Protein AF-A0A5C7IWX7-F1 (afdb_monomer_lite)

Foldseek 3Di:
DDQQAQQEFADADADAPPDAQVRQQVCCVPPPVPVPDPPRRDDPNYHYHGNVVGHHHDDDCRVPNDDALPCQCQQAPLPPDDDPSDGDPPDQLLDDPAPPPDQDHPDDADDPVPPDPDDRVVVSVVCVVQDRSGSVRVCVVQVRVDDDPCLRVVSSPRHLDDDPDPSNSVNDPPPPDPVVCVRPVPPPPPPPPDPPDPDPDPDDDDDNSRDRDPDDDDDDDDDDDDDDDDDDDDDDDDDDDDDDDDDDDDDDDDDDDDDD

InterPro domains:
  IPR002133 S-adenosylmethionine synthetase [PTHR11964] (1-96)
  IPR022629 S-adenosylmethionine synthetase, central domain [PF02772] (2-56)
  IPR022630 S-adenosylmethionine synthetase, C-terminal [PF02773] (58-96)
  IPR022631 S-adenosylmethionine synthetase, conserved site [PS00377] (84-92)
  IPR022636 S-adenosylmethionine synthetase superfamily [SSF55973] (2-57)
  IPR022636 S-adenosylmethionine synthetase superfamily [SSF55973] (58-174)

Secondary structure (DSSP, 8-state):
-------EEEE-----SSS-HHHHHHHIIIIIIHHHS-GGG--TT-EEEESTTS---S-GGGTS---TTS-TTTTTTTTSS---S---TT--TT---SSTT--S-S------TT--SS-HHHHHHHHHHH---SHHHHHHHTTTT--STTHHHHHTSS-SSS---TT-GGGS----SHHHHHHS-------TT----------S-------------------------------------PPPP---------------

Radius of gyration: 28.75 Å; chains: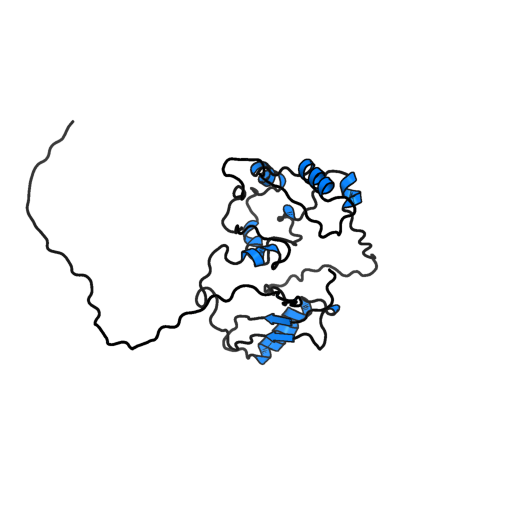 1; bounding box: 93×61×68 Å

pLDDT: mean 72.35, std 28.98, range [23.23, 98.06]

Organism: NCBI:txid1000413

Sequence (260 aa):
MVPIRVHTILISTQHDETVTNEQIAQDLKEHVIKPVIPAQYLDDKTIFHLNPSGRFVIGGPHGDVGLTGRKIIIDTYGGWGAHGGGAFSGKDPTKVSYAIGVPEPLFVFVDTYKTRKIPDKDILVLIKENFDFRPGMIAINLDLKRGGNLRYLKTAAYVHFGWDDPDFTWETLLIKKKSMRKMWQPKLRFSKKHSGLWICPRGPVRMACQEAWAGSGPVRGGGVANQVRHGGVPRSGLQDDGPPDRPATARGSGGSQEAD

Structure (mmCIF, N/CA/C/O backbone):
data_AF-A0A5C7IWX7-F1
#
_entry.id   AF-A0A5C7IWX7-F1
#
loop_
_atom_site.group_PDB
_atom_site.id
_atom_site.type_symbol
_atom_site.label_atom_id
_atom_site.label_alt_id
_atom_site.label_comp_id
_atom_site.label_asym_id
_atom_site.label_entity_id
_atom_site.label_seq_id
_atom_site.pdbx_PDB_ins_code
_atom_site.Cartn_x
_atom_site.Cartn_y
_atom_site.Cartn_z
_atom_site.occupancy
_atom_site.B_iso_or_equiv
_atom_site.auth_seq_id
_atom_site.auth_comp_id
_atom_site.auth_asym_id
_atom_site.auth_atom_id
_atom_site.pdbx_PDB_model_num
ATOM 1 N N . MET A 1 1 ? -12.346 -4.439 -12.907 1.00 71.88 1 MET A N 1
ATOM 2 C CA . MET A 1 1 ? -13.326 -4.576 -11.809 1.00 71.88 1 MET A CA 1
ATOM 3 C C . MET A 1 1 ? -13.651 -3.178 -11.308 1.00 71.88 1 MET A C 1
ATOM 5 O O . MET A 1 1 ? -12.756 -2.344 -11.342 1.00 71.88 1 MET A O 1
ATOM 9 N N . VAL A 1 2 ? -14.898 -2.903 -10.926 1.00 91.75 2 VAL A N 1
ATOM 10 C CA . VAL A 1 2 ? -15.306 -1.598 -10.378 1.00 91.75 2 VAL A CA 1
ATOM 11 C C . VAL A 1 2 ? -15.785 -1.835 -8.942 1.00 91.75 2 VAL A C 1
ATOM 13 O O . VAL A 1 2 ? -16.612 -2.731 -8.760 1.00 91.75 2 VAL A O 1
ATOM 16 N N . PRO A 1 3 ? -15.251 -1.122 -7.932 1.00 94.31 3 PRO A N 1
ATOM 17 C CA . PRO A 1 3 ? -15.662 -1.306 -6.542 1.00 94.31 3 PRO A CA 1
ATOM 18 C C . PRO A 1 3 ? -17.130 -0.909 -6.351 1.00 94.31 3 PRO A C 1
ATOM 20 O O . PRO A 1 3 ? -17.581 0.089 -6.910 1.00 94.31 3 PRO A O 1
ATOM 23 N N . ILE A 1 4 ? -17.865 -1.703 -5.566 1.00 95.38 4 ILE A N 1
ATOM 24 C CA . ILE A 1 4 ? -19.310 -1.523 -5.339 1.00 95.38 4 ILE A CA 1
ATOM 25 C C . ILE A 1 4 ? -19.577 -0.996 -3.926 1.00 95.38 4 ILE A C 1
ATOM 27 O O . ILE A 1 4 ? -20.217 0.036 -3.771 1.00 95.38 4 ILE A O 1
ATOM 31 N N . ARG A 1 5 ? -19.081 -1.698 -2.900 1.00 96.75 5 ARG A N 1
ATOM 32 C CA . ARG A 1 5 ? -19.254 -1.362 -1.477 1.00 96.75 5 ARG A CA 1
ATOM 33 C C . ARG A 1 5 ? -18.121 -1.943 -0.634 1.00 96.75 5 ARG A C 1
ATOM 35 O O . ARG A 1 5 ? -17.474 -2.901 -1.063 1.00 96.75 5 ARG A O 1
ATOM 42 N N . VAL A 1 6 ? -17.930 -1.421 0.575 1.00 97.56 6 VAL A N 1
ATOM 43 C CA . VAL A 1 6 ? -17.041 -2.010 1.584 1.00 97.56 6 VAL A CA 1
ATOM 44 C C . VAL A 1 6 ? -17.823 -3.013 2.425 1.00 97.56 6 VAL A C 1
ATOM 46 O O . VAL A 1 6 ? -18.741 -2.650 3.159 1.00 97.56 6 VAL A O 1
ATOM 49 N N . HIS A 1 7 ? -17.440 -4.287 2.329 1.00 97.56 7 HIS A N 1
ATOM 50 C CA . HIS A 1 7 ? -18.146 -5.366 3.014 1.00 97.56 7 HIS A CA 1
ATOM 51 C C . HIS A 1 7 ? -17.882 -5.395 4.526 1.00 97.56 7 HIS A C 1
ATOM 53 O O . HIS A 1 7 ? -18.823 -5.359 5.318 1.00 97.56 7 HIS A O 1
ATOM 59 N N . THR A 1 8 ? -16.608 -5.442 4.922 1.00 98.00 8 THR A N 1
ATOM 60 C CA . THR A 1 8 ? -16.195 -5.608 6.321 1.00 98.00 8 THR A CA 1
ATOM 61 C C . THR A 1 8 ? -14.978 -4.756 6.620 1.00 98.00 8 THR A C 1
ATOM 63 O O . THR A 1 8 ? -13.998 -4.837 5.895 1.00 98.00 8 THR A O 1
ATOM 66 N N . ILE A 1 9 ? -15.004 -3.999 7.712 1.00 97.81 9 ILE A N 1
ATOM 67 C CA . ILE A 1 9 ? -13.865 -3.223 8.205 1.00 97.81 9 ILE A CA 1
ATOM 68 C C . ILE A 1 9 ? -13.406 -3.831 9.524 1.00 97.81 9 ILE A C 1
ATOM 70 O O . ILE A 1 9 ? -14.212 -4.040 10.431 1.00 97.81 9 ILE A O 1
ATOM 74 N N . LEU A 1 10 ? -12.108 -4.098 9.620 1.00 98.06 10 LEU A N 1
ATOM 75 C CA . LEU A 1 10 ? -11.452 -4.596 10.820 1.00 98.06 10 LEU A CA 1
ATOM 76 C C . LEU A 1 10 ? -10.385 -3.593 11.246 1.00 98.06 10 LEU A C 1
ATOM 78 O O . LEU A 1 10 ? -9.522 -3.239 10.447 1.00 98.06 10 LEU A O 1
ATOM 82 N N . ILE A 1 11 ? -10.430 -3.170 12.506 1.00 97.75 11 ILE A N 1
ATOM 83 C CA . ILE A 1 11 ? -9.377 -2.364 13.120 1.00 97.75 11 ILE A CA 1
ATOM 84 C C . ILE A 1 11 ? -9.069 -2.960 14.487 1.00 97.75 11 ILE A C 1
ATOM 86 O O . ILE A 1 11 ? -9.963 -3.097 15.319 1.00 97.75 11 ILE A O 1
ATOM 90 N N . SER A 1 12 ? -7.796 -3.276 14.708 1.00 97.06 12 SER A N 1
ATOM 91 C CA . SER A 1 12 ? -7.248 -3.585 16.026 1.00 97.06 12 SER A CA 1
ATOM 92 C C . SER A 1 12 ? -6.164 -2.562 16.330 1.00 97.06 12 SER A C 1
ATOM 94 O O . SER A 1 12 ? -5.144 -2.531 15.644 1.00 97.06 12 SER A O 1
ATOM 96 N N . THR A 1 13 ? -6.391 -1.719 17.333 1.00 97.06 13 THR A N 1
ATOM 97 C CA . THR A 1 13 ? -5.449 -0.677 17.749 1.00 97.06 13 THR A CA 1
ATOM 98 C C . THR A 1 13 ? -5.024 -0.872 19.190 1.00 97.06 13 THR A C 1
ATOM 100 O O . THR A 1 13 ? -5.852 -1.186 20.049 1.00 97.06 13 THR A O 1
ATOM 103 N N . GLN A 1 14 ? -3.735 -0.644 19.446 1.00 96.44 14 GLN A N 1
ATOM 104 C CA . GLN A 1 14 ? -3.228 -0.516 20.804 1.00 96.44 14 GLN A CA 1
ATOM 105 C C . GLN A 1 14 ? -3.853 0.722 21.462 1.00 96.44 14 GLN A C 1
ATOM 107 O O . GLN A 1 14 ? -4.091 1.726 20.784 1.00 96.44 14 GLN A O 1
ATOM 112 N N . HIS A 1 15 ? -4.129 0.646 22.761 1.00 96.88 15 HIS A N 1
ATOM 113 C CA . HIS A 1 15 ? -4.744 1.730 23.524 1.00 96.88 15 HIS A CA 1
ATOM 114 C C . HIS A 1 15 ? -4.228 1.776 24.968 1.00 96.88 15 HIS A C 1
ATOM 116 O O . HIS A 1 15 ? -3.609 0.824 25.447 1.00 96.88 15 HIS A O 1
ATOM 122 N N . ASP A 1 16 ? -4.467 2.891 25.659 1.00 96.50 16 ASP A N 1
ATOM 123 C CA . ASP A 1 16 ? -4.173 3.007 27.088 1.00 96.50 16 ASP A CA 1
ATOM 124 C C . ASP A 1 16 ? -5.178 2.225 27.951 1.00 96.50 16 ASP A C 1
ATOM 126 O O . ASP A 1 16 ? -6.199 1.725 27.477 1.00 96.50 16 ASP A O 1
ATOM 130 N N . GLU A 1 17 ? -4.890 2.090 29.244 1.00 95.44 17 GLU A N 1
ATOM 131 C CA . GLU A 1 17 ? -5.750 1.335 30.162 1.00 95.44 17 GLU A CA 1
ATOM 132 C C . GLU A 1 17 ? -7.028 2.075 30.573 1.00 95.44 17 GLU A C 1
ATOM 134 O O . GLU A 1 17 ? -7.893 1.476 31.212 1.00 95.44 17 GLU A O 1
ATOM 139 N N . THR A 1 18 ? -7.126 3.366 30.253 1.00 95.88 18 THR A N 1
ATOM 140 C CA . THR A 1 18 ? -8.167 4.268 30.756 1.00 95.88 18 THR A CA 1
ATOM 141 C C . THR A 1 18 ? -9.391 4.316 29.851 1.00 95.88 18 THR A C 1
ATOM 143 O O . THR A 1 18 ? -10.493 4.591 30.324 1.00 95.88 18 THR A O 1
ATOM 146 N N . VAL A 1 19 ? -9.215 4.024 28.562 1.00 95.75 19 VAL A N 1
ATOM 147 C CA . VAL A 1 19 ? -10.289 4.068 27.571 1.00 95.75 19 VAL A CA 1
ATOM 148 C C . VAL A 1 19 ? -11.109 2.768 27.544 1.00 95.75 19 VAL A C 1
ATOM 150 O O . VAL A 1 19 ? -10.574 1.660 27.624 1.00 95.75 19 VAL A O 1
ATOM 153 N N . THR A 1 20 ? -12.433 2.897 27.417 1.00 96.06 20 THR A N 1
ATOM 154 C CA . THR A 1 20 ? -13.353 1.755 27.287 1.00 96.06 20 THR A CA 1
ATOM 155 C C . THR A 1 20 ? -13.484 1.296 25.834 1.00 96.06 20 THR A C 1
ATOM 157 O O . THR A 1 20 ? -13.266 2.063 24.895 1.00 96.06 20 THR A O 1
ATOM 160 N N . ASN A 1 21 ? -13.892 0.043 25.621 1.00 94.31 21 ASN A N 1
ATOM 161 C CA . ASN A 1 21 ? -14.061 -0.503 24.270 1.00 94.31 21 ASN A CA 1
ATOM 162 C C . ASN A 1 21 ? -15.152 0.229 23.476 1.00 94.31 21 ASN A C 1
ATOM 164 O O . ASN A 1 21 ? -15.028 0.388 22.263 1.00 94.31 21 ASN A O 1
ATOM 168 N N . GLU A 1 22 ? -16.205 0.696 24.148 1.00 95.44 22 GLU A N 1
ATOM 169 C CA . GLU A 1 22 ? -17.288 1.465 23.536 1.00 95.44 22 GLU A CA 1
ATOM 170 C C . GLU A 1 22 ? -16.770 2.804 23.008 1.00 95.44 22 GLU A C 1
ATOM 172 O O . GLU A 1 22 ? -17.060 3.166 21.865 1.00 95.44 22 GLU A O 1
ATOM 177 N N . GLN A 1 23 ? -15.946 3.491 23.807 1.00 96.19 23 GLN A N 1
ATOM 178 C CA . GLN A 1 23 ? -15.320 4.752 23.421 1.00 96.19 23 GLN A CA 1
ATOM 179 C C . GLN A 1 23 ? -14.368 4.546 22.236 1.00 96.19 23 GLN A C 1
ATOM 181 O O . GLN A 1 23 ? -14.480 5.250 21.236 1.00 96.19 23 GLN A O 1
ATOM 186 N N . ILE A 1 24 ? -13.510 3.516 22.282 1.00 96.12 24 ILE A N 1
ATOM 187 C CA . ILE A 1 24 ? -12.628 3.159 21.156 1.00 96.12 24 ILE A CA 1
ATOM 188 C C . ILE A 1 24 ? -13.450 2.908 19.888 1.00 96.12 24 ILE A C 1
ATOM 190 O O . ILE A 1 24 ? -13.130 3.426 18.820 1.00 96.12 24 ILE A O 1
ATOM 194 N N . ALA A 1 25 ? -14.513 2.107 19.978 1.00 96.19 25 ALA A N 1
ATOM 195 C CA . ALA A 1 25 ? -15.332 1.766 18.823 1.00 96.19 25 ALA A CA 1
ATOM 196 C C . ALA A 1 25 ? -16.022 3.001 18.218 1.00 96.19 25 ALA A C 1
ATOM 198 O O . ALA A 1 25 ? -16.132 3.103 16.992 1.00 96.19 25 ALA A O 1
ATOM 199 N N . GLN A 1 26 ? -16.476 3.936 19.054 1.00 97.25 26 GLN A N 1
ATOM 200 C CA . GLN A 1 26 ? -17.056 5.199 18.607 1.00 97.25 26 GLN A CA 1
ATOM 201 C C . GLN A 1 26 ? -16.005 6.092 17.934 1.00 97.25 26 GLN A C 1
ATOM 203 O O . GLN A 1 26 ? -16.226 6.548 16.809 1.00 97.25 26 GLN A O 1
ATOM 208 N N . ASP A 1 27 ? -14.847 6.268 18.564 1.00 97.50 27 ASP A N 1
ATOM 209 C CA . ASP A 1 27 ? -13.784 7.146 18.072 1.00 97.50 27 ASP A CA 1
ATOM 210 C C . ASP A 1 27 ? -13.159 6.616 16.781 1.00 97.50 27 ASP A C 1
ATOM 212 O O . ASP A 1 27 ? -12.921 7.376 15.842 1.00 97.50 27 ASP A O 1
ATOM 216 N N . LEU A 1 28 ? -12.969 5.299 16.662 1.00 97.00 28 LEU A N 1
ATOM 217 C CA . LEU A 1 28 ? -12.512 4.677 15.419 1.00 97.00 28 LEU A CA 1
ATOM 218 C C . LEU A 1 28 ? -13.509 4.896 14.277 1.00 97.00 28 LEU A C 1
ATOM 220 O O . LEU A 1 28 ? -13.101 5.155 13.143 1.00 97.00 28 LEU A O 1
ATOM 224 N N . LYS A 1 29 ? -14.817 4.824 14.547 1.00 95.56 29 LYS A N 1
ATOM 225 C CA . LYS A 1 29 ? -15.831 5.104 13.522 1.00 95.56 29 LYS A CA 1
ATOM 226 C C . LYS A 1 29 ? -15.787 6.563 13.080 1.00 95.56 29 LYS A C 1
ATOM 228 O O . LYS A 1 29 ? -15.780 6.821 11.877 1.00 95.56 29 LYS A O 1
ATOM 233 N N . GLU A 1 30 ? -15.755 7.492 14.030 1.00 97.00 30 GLU A N 1
ATOM 234 C CA . GLU A 1 30 ? -15.881 8.922 13.745 1.00 97.00 30 GLU A CA 1
ATOM 235 C C . GLU A 1 30 ? -14.601 9.536 13.183 1.00 97.00 30 GLU A C 1
ATOM 237 O O . GLU A 1 30 ? -14.640 10.260 12.191 1.00 97.00 30 GLU A O 1
ATOM 242 N N . HIS A 1 31 ? -13.459 9.227 13.791 1.00 97.38 31 HIS A N 1
ATOM 243 C CA . HIS A 1 31 ? -12.202 9.918 13.522 1.00 97.38 31 HIS A CA 1
ATOM 244 C C . HIS A 1 31 ? -11.275 9.164 12.568 1.00 97.38 31 HIS A C 1
ATOM 246 O O . HIS A 1 31 ? -10.357 9.771 12.020 1.00 97.38 31 HIS A O 1
ATOM 252 N N . VAL A 1 32 ? -11.512 7.868 12.327 1.00 95.94 32 VAL A N 1
ATOM 253 C CA . VAL A 1 32 ? -10.672 7.055 11.430 1.00 95.94 32 VAL A CA 1
ATOM 254 C C . VAL A 1 32 ? -11.450 6.575 10.212 1.00 95.94 32 VAL A C 1
ATOM 256 O O . VAL A 1 32 ? -11.048 6.842 9.085 1.00 95.94 32 VAL A O 1
ATOM 259 N N . ILE A 1 33 ? -12.581 5.897 10.402 1.00 96.06 33 ILE A N 1
ATOM 260 C CA . ILE A 1 33 ? -13.288 5.246 9.293 1.00 96.06 33 ILE A CA 1
ATOM 261 C C . ILE A 1 33 ? -14.001 6.264 8.401 1.00 96.06 33 ILE A C 1
ATOM 263 O O . ILE A 1 33 ? -13.771 6.271 7.191 1.00 96.06 33 ILE A O 1
ATOM 267 N N . LYS A 1 34 ? -14.854 7.124 8.973 1.00 95.12 34 LYS A N 1
ATOM 268 C CA . LYS A 1 34 ? -15.628 8.110 8.200 1.00 95.12 34 LYS A CA 1
ATOM 269 C C . LYS A 1 34 ? -14.760 9.093 7.398 1.00 95.12 34 LYS A C 1
ATOM 271 O O . LYS A 1 34 ? -15.137 9.387 6.266 1.00 95.12 34 LYS A O 1
ATOM 276 N N . PRO A 1 35 ? -13.619 9.597 7.913 1.00 97.25 35 PRO A N 1
ATOM 277 C CA . PRO A 1 35 ? -12.776 10.517 7.149 1.00 97.25 35 PRO A CA 1
ATOM 278 C C . PRO A 1 35 ? -11.982 9.834 6.031 1.00 97.25 35 PRO A C 1
ATOM 280 O O . PRO A 1 35 ? -11.588 10.499 5.075 1.00 97.25 35 PRO A O 1
ATOM 283 N N . VAL A 1 36 ? -11.714 8.529 6.154 1.00 95.81 36 VAL A N 1
ATOM 284 C CA . VAL A 1 36 ? -10.864 7.782 5.213 1.00 95.81 36 VAL A CA 1
ATOM 285 C C . VAL A 1 36 ? -11.683 7.106 4.118 1.00 95.81 36 VAL A C 1
ATOM 287 O O . VAL A 1 36 ? -11.291 7.137 2.952 1.00 95.81 36 VAL A O 1
ATOM 290 N N . ILE A 1 37 ? -12.810 6.481 4.466 1.00 95.31 37 ILE A N 1
ATOM 291 C CA . ILE A 1 37 ? -13.614 5.711 3.516 1.00 95.31 37 ILE A CA 1
ATOM 292 C C . ILE A 1 37 ? -14.709 6.607 2.926 1.00 95.31 37 ILE A C 1
ATOM 294 O O . ILE A 1 37 ? -15.544 7.116 3.674 1.00 95.31 37 ILE A O 1
ATOM 298 N N . PRO A 1 38 ? -14.775 6.769 1.589 1.00 95.75 38 PRO A N 1
ATOM 299 C CA . PRO A 1 38 ? -15.840 7.535 0.956 1.00 95.75 38 PRO A CA 1
ATOM 300 C C . PRO A 1 38 ? -17.227 7.000 1.330 1.00 95.75 38 PRO A C 1
ATOM 302 O O . PRO A 1 38 ? -17.501 5.808 1.169 1.00 95.75 38 PRO A O 1
ATOM 305 N N . ALA A 1 39 ? -18.121 7.897 1.756 1.00 94.81 39 ALA A N 1
ATOM 306 C CA . ALA A 1 39 ? -19.456 7.548 2.251 1.00 94.81 39 ALA A CA 1
ATOM 307 C C . ALA A 1 39 ? -20.282 6.707 1.261 1.00 94.81 39 ALA A C 1
ATOM 309 O O . ALA A 1 39 ? -21.062 5.863 1.676 1.00 94.81 39 ALA A O 1
ATOM 310 N N . GLN A 1 40 ? -20.060 6.874 -0.045 1.00 95.31 40 GLN A N 1
ATOM 311 C CA . GLN A 1 40 ? -20.718 6.098 -1.104 1.00 95.31 40 GLN A CA 1
ATOM 312 C C . GLN A 1 40 ? -20.472 4.581 -1.042 1.00 95.31 40 GLN A C 1
ATOM 314 O O . GLN A 1 40 ? -21.207 3.827 -1.671 1.00 95.31 40 GLN A O 1
ATOM 319 N N . TYR A 1 41 ? -19.427 4.133 -0.340 1.00 96.19 41 TYR A N 1
ATOM 320 C CA . TYR A 1 41 ? -19.110 2.712 -0.187 1.00 96.19 41 TYR A CA 1
ATOM 321 C C . TYR A 1 41 ? -19.522 2.140 1.173 1.00 96.19 41 TYR A C 1
ATOM 323 O O . TYR A 1 41 ? -19.339 0.941 1.391 1.00 96.19 41 TYR A O 1
ATOM 331 N N . LEU A 1 42 ? -20.037 2.976 2.077 1.00 96.44 42 LEU A N 1
ATOM 332 C CA . LEU A 1 42 ? -20.520 2.571 3.391 1.00 96.44 42 LEU A CA 1
ATOM 333 C C . LEU A 1 42 ? -22.045 2.481 3.360 1.00 96.44 42 LEU A C 1
ATOM 335 O O . LEU A 1 42 ? -22.721 3.408 2.923 1.00 96.44 42 LEU A O 1
ATOM 339 N N . ASP A 1 43 ? -22.577 1.363 3.839 1.00 95.31 43 ASP A N 1
ATOM 340 C CA . ASP A 1 43 ? -24.014 1.135 3.959 1.00 95.31 43 ASP A CA 1
ATOM 341 C C . ASP A 1 43 ? -24.348 0.453 5.293 1.00 95.31 43 ASP A C 1
ATOM 343 O O . ASP A 1 43 ? -23.461 0.040 6.045 1.00 95.31 43 ASP A O 1
ATOM 347 N N . ASP A 1 44 ? -25.642 0.304 5.578 1.00 96.12 44 ASP A N 1
ATOM 348 C CA . ASP A 1 44 ? -26.136 -0.311 6.819 1.00 96.12 44 ASP A CA 1
ATOM 349 C C . ASP A 1 44 ? -25.734 -1.791 6.970 1.00 96.12 44 ASP A C 1
ATOM 351 O O . ASP A 1 44 ? -25.851 -2.368 8.050 1.00 96.12 44 ASP A O 1
ATOM 355 N N . LYS A 1 45 ? -25.259 -2.430 5.891 1.00 97.00 45 LYS A N 1
ATOM 356 C CA . LYS A 1 45 ? -24.776 -3.817 5.874 1.00 97.00 45 LYS A CA 1
ATOM 357 C C . LYS A 1 45 ? -23.254 -3.902 5.991 1.00 97.00 45 LYS A C 1
ATOM 359 O O . LYS A 1 45 ? -22.701 -5.000 5.883 1.00 97.00 45 LYS A O 1
ATOM 364 N N . THR A 1 46 ? -22.539 -2.789 6.137 1.00 97.50 46 THR A N 1
ATOM 365 C CA . THR A 1 46 ? -21.096 -2.816 6.382 1.00 97.50 46 THR A CA 1
ATOM 366 C C . THR A 1 46 ? -20.826 -3.365 7.782 1.00 97.50 46 THR A C 1
ATOM 368 O O . THR A 1 46 ? -21.331 -2.867 8.786 1.00 97.50 46 THR A O 1
ATOM 371 N N . ILE A 1 47 ? -20.023 -4.425 7.844 1.00 97.88 47 ILE A N 1
ATOM 372 C CA . ILE A 1 47 ? -19.686 -5.118 9.088 1.00 97.88 47 ILE A CA 1
ATOM 373 C C . ILE A 1 47 ? -18.477 -4.430 9.724 1.00 97.88 47 ILE A C 1
ATOM 375 O O . ILE A 1 47 ? -17.470 -4.213 9.051 1.00 97.88 47 ILE A O 1
ATOM 379 N N . PHE A 1 48 ? -18.548 -4.126 11.019 1.00 97.50 48 PHE A N 1
ATOM 380 C CA . PHE A 1 48 ? -17.460 -3.485 11.760 1.00 97.50 48 PHE A CA 1
ATOM 381 C C . PHE A 1 48 ? -16.933 -4.408 12.860 1.00 97.50 48 PHE A C 1
ATOM 383 O O . PHE A 1 48 ? -17.663 -4.751 13.788 1.00 97.50 48 PHE A O 1
ATOM 390 N N . HIS A 1 49 ? -15.652 -4.756 12.782 1.00 97.81 49 HIS A N 1
ATOM 391 C CA . HIS A 1 49 ? -14.910 -5.434 13.841 1.00 97.81 49 HIS A CA 1
ATOM 392 C C . HIS A 1 49 ? -13.889 -4.453 14.422 1.00 97.81 49 HIS A C 1
ATOM 394 O O . HIS A 1 49 ? -12.850 -4.199 13.817 1.00 97.81 49 HIS A O 1
ATOM 400 N N . LEU A 1 50 ? -14.203 -3.861 15.572 1.00 97.19 50 LEU A N 1
ATOM 401 C CA . LEU A 1 50 ? -13.377 -2.830 16.206 1.00 97.19 50 LEU A CA 1
ATOM 402 C C . LEU A 1 50 ? -12.863 -3.376 17.531 1.00 97.19 50 LEU A C 1
ATOM 404 O O . LEU A 1 50 ? -13.667 -3.663 18.413 1.00 97.19 50 LEU A O 1
ATOM 408 N N . ASN A 1 51 ? -11.549 -3.584 17.618 1.00 96.50 51 ASN A N 1
ATOM 409 C CA . ASN A 1 51 ? -10.877 -4.298 18.704 1.00 96.50 51 ASN A CA 1
ATOM 410 C C . ASN A 1 51 ? -11.632 -5.583 19.113 1.00 96.50 51 ASN A C 1
ATOM 412 O O . ASN A 1 51 ? -12.045 -5.722 20.263 1.00 96.50 51 ASN A O 1
ATOM 416 N N . PRO A 1 52 ? -11.834 -6.552 18.194 1.00 95.94 52 PRO A N 1
ATOM 417 C CA . PRO A 1 52 ? -12.654 -7.736 18.470 1.00 95.94 52 PRO A CA 1
ATOM 418 C C . PRO A 1 52 ? -12.093 -8.632 19.586 1.00 95.94 52 PRO A C 1
ATOM 420 O O . PRO A 1 52 ? -12.840 -9.405 20.177 1.00 95.94 52 PRO A O 1
ATOM 423 N N . SER A 1 53 ? -10.795 -8.533 19.892 1.00 93.56 53 SER A N 1
ATOM 424 C CA . SER A 1 53 ? -10.166 -9.205 21.036 1.00 93.56 53 SER A CA 1
ATOM 425 C C . SER A 1 53 ? -10.453 -8.525 22.382 1.00 93.56 53 SER A C 1
ATOM 427 O O . SER A 1 53 ? -10.052 -9.041 23.422 1.00 93.56 53 SER A O 1
ATOM 429 N N . GLY A 1 54 ? -11.102 -7.358 22.382 1.00 93.88 54 GLY A N 1
ATOM 430 C CA . GLY A 1 54 ? -11.271 -6.509 23.554 1.00 93.88 54 GLY A CA 1
ATOM 431 C C . GLY A 1 54 ? -9.996 -5.726 23.861 1.00 93.88 54 GLY A C 1
ATOM 432 O O . GLY A 1 54 ? -9.575 -4.879 23.076 1.00 93.88 54 GLY A O 1
ATOM 433 N N . ARG A 1 55 ? -9.375 -6.010 25.011 1.00 93.50 55 ARG A N 1
ATOM 434 C CA . ARG A 1 55 ? -8.247 -5.230 25.544 1.00 93.50 55 ARG A CA 1
ATOM 435 C C . ARG A 1 55 ? -6.959 -5.475 24.750 1.00 93.50 55 ARG A C 1
ATOM 437 O O . ARG A 1 55 ? -6.497 -6.609 24.650 1.00 93.50 55 ARG A O 1
ATOM 444 N N . PHE A 1 56 ? -6.338 -4.400 24.268 1.00 96.12 56 PHE A N 1
ATOM 445 C CA . PHE A 1 56 ? -5.061 -4.404 23.553 1.00 96.12 56 PHE A CA 1
ATOM 446 C C . PHE A 1 56 ? -4.134 -3.299 24.091 1.00 96.12 56 PHE A C 1
ATOM 448 O O . PHE A 1 56 ? -3.866 -2.300 23.432 1.00 96.12 56 PHE A O 1
ATOM 455 N N . VAL A 1 57 ? -3.649 -3.476 25.322 1.00 96.56 57 VAL A N 1
ATOM 456 C CA . VAL A 1 57 ? -2.767 -2.496 25.993 1.00 96.56 57 VAL A CA 1
ATOM 457 C C . VAL A 1 57 ? -1.293 -2.761 25.697 1.00 96.56 57 VAL A C 1
ATOM 459 O O . VAL A 1 57 ? -0.531 -1.843 25.397 1.00 96.56 57 VAL A O 1
ATOM 462 N N . ILE A 1 58 ? -0.878 -4.027 25.751 1.00 95.06 58 ILE A N 1
ATOM 463 C CA . ILE A 1 58 ? 0.489 -4.439 25.429 1.00 95.06 58 ILE A CA 1
ATOM 464 C C . ILE A 1 58 ? 0.625 -4.544 23.912 1.00 95.06 58 ILE A C 1
ATOM 466 O O . ILE A 1 58 ? -0.121 -5.286 23.285 1.00 95.06 58 ILE A O 1
ATOM 470 N N . GLY A 1 59 ? 1.595 -3.841 23.332 1.00 95.06 59 GLY A N 1
ATOM 471 C CA . GLY A 1 59 ? 1.845 -3.837 21.894 1.00 95.06 59 GLY A CA 1
ATOM 472 C C . GLY A 1 59 ? 3.304 -3.558 21.548 1.00 95.06 59 GLY A C 1
ATOM 473 O O . GLY A 1 59 ? 4.189 -3.563 22.408 1.00 95.06 59 GLY A O 1
ATOM 474 N N . GLY A 1 60 ? 3.561 -3.343 20.259 1.00 95.12 60 GLY A N 1
ATOM 475 C CA . GLY A 1 60 ? 4.914 -3.175 19.734 1.00 95.12 60 GLY A CA 1
ATOM 476 C C . GLY A 1 60 ? 5.799 -4.418 19.940 1.00 95.12 60 GLY A C 1
ATOM 477 O O . GLY A 1 60 ? 5.281 -5.520 20.133 1.00 95.12 60 GLY A O 1
ATOM 478 N N . PRO A 1 61 ? 7.135 -4.249 19.945 1.00 96.06 61 PRO A N 1
ATOM 479 C CA . PRO A 1 61 ? 8.087 -5.351 20.111 1.00 96.06 61 PRO A CA 1
ATOM 480 C C . PRO A 1 61 ? 7.938 -6.145 21.414 1.00 96.06 61 PRO A C 1
ATOM 482 O O . PRO A 1 61 ? 8.436 -7.261 21.506 1.00 96.06 61 PRO A O 1
ATOM 485 N N . HIS A 1 62 ? 7.276 -5.571 22.424 1.00 96.56 62 HIS A N 1
ATOM 486 C CA . HIS A 1 62 ? 7.005 -6.252 23.687 1.00 96.56 62 HIS A CA 1
ATOM 487 C C . HIS A 1 62 ? 5.969 -7.377 23.530 1.00 96.56 62 HIS A C 1
ATOM 489 O O . HIS A 1 62 ? 6.072 -8.393 24.209 1.00 96.56 62 HIS A O 1
ATOM 495 N N . GLY A 1 63 ? 4.986 -7.198 22.638 1.00 94.25 63 GLY A N 1
ATOM 496 C CA . GLY A 1 63 ? 3.930 -8.182 22.387 1.00 94.25 63 GLY A CA 1
ATOM 497 C C . GLY A 1 63 ? 4.191 -9.095 21.186 1.00 94.25 63 GLY A C 1
ATOM 498 O O . GLY A 1 63 ? 3.740 -10.237 21.191 1.00 94.25 63 GLY A O 1
ATOM 499 N N . ASP A 1 64 ? 4.908 -8.612 20.166 1.00 96.06 64 ASP A N 1
ATOM 500 C CA . ASP A 1 64 ? 5.218 -9.378 18.953 1.00 96.06 64 ASP A CA 1
ATOM 501 C C . ASP A 1 64 ? 6.539 -8.911 18.321 1.00 96.06 64 ASP A C 1
ATOM 503 O O . ASP A 1 64 ? 6.770 -7.716 18.121 1.00 96.06 64 ASP A O 1
ATOM 507 N N . VAL A 1 65 ? 7.420 -9.856 17.987 1.00 95.38 65 VAL A N 1
ATOM 508 C CA . VAL A 1 65 ? 8.752 -9.552 17.450 1.00 95.38 65 VAL A CA 1
ATOM 509 C C . VAL A 1 65 ? 8.650 -9.118 15.987 1.00 95.38 65 VAL A C 1
ATOM 511 O O . VAL A 1 65 ? 8.210 -9.861 15.110 1.00 95.38 65 VAL A O 1
ATOM 514 N N . GLY A 1 66 ? 9.146 -7.916 15.695 1.00 95.88 66 GLY A N 1
ATOM 515 C CA . GLY A 1 66 ? 9.249 -7.396 14.333 1.00 95.88 66 GLY A CA 1
ATOM 516 C C . GLY A 1 66 ? 10.543 -7.816 13.632 1.00 95.88 66 GLY A C 1
ATOM 517 O O . GLY A 1 66 ? 11.622 -7.739 14.212 1.00 95.88 66 GLY A O 1
ATOM 518 N N . LEU A 1 67 ? 10.451 -8.192 12.351 1.00 96.25 67 LEU A N 1
ATOM 519 C CA . LEU A 1 67 ? 11.610 -8.350 11.465 1.00 96.25 67 LEU A CA 1
ATOM 520 C C . LEU A 1 67 ? 11.396 -7.583 10.155 1.00 96.25 67 LEU A C 1
ATOM 522 O O . LEU A 1 67 ? 10.293 -7.569 9.598 1.00 96.25 67 LEU A O 1
ATOM 526 N N . THR A 1 68 ? 12.469 -6.987 9.631 1.00 96.25 68 THR A N 1
ATOM 527 C CA . THR A 1 68 ? 12.469 -6.295 8.335 1.00 96.25 68 THR A CA 1
ATOM 528 C C . THR A 1 68 ? 12.022 -7.234 7.214 1.00 96.25 68 THR A C 1
ATOM 530 O O . THR A 1 68 ? 12.431 -8.392 7.153 1.00 96.25 68 THR A O 1
ATOM 533 N N . GLY A 1 69 ? 11.175 -6.740 6.306 1.00 94.38 69 GLY A N 1
ATOM 534 C CA . GLY A 1 69 ? 10.706 -7.523 5.160 1.00 94.38 69 GLY A CA 1
ATOM 535 C C . GLY A 1 69 ? 9.607 -8.539 5.479 1.00 94.38 69 GLY A C 1
ATOM 536 O O . GLY A 1 69 ? 9.370 -9.449 4.692 1.00 94.38 69 GLY A O 1
ATOM 537 N N . ARG A 1 70 ? 8.902 -8.400 6.609 1.00 96.38 70 ARG A N 1
ATOM 538 C CA . ARG A 1 70 ? 7.742 -9.243 6.971 1.00 96.38 70 ARG A CA 1
ATOM 539 C C . ARG A 1 70 ? 6.384 -8.610 6.653 1.00 96.38 70 ARG A C 1
ATOM 541 O O . ARG A 1 70 ? 5.359 -9.057 7.171 1.00 96.38 70 ARG A O 1
ATOM 548 N N . LYS A 1 71 ? 6.380 -7.568 5.818 1.00 96.12 71 LYS A N 1
ATOM 549 C CA . LYS A 1 71 ? 5.195 -6.812 5.387 1.00 96.12 71 LYS A CA 1
ATOM 550 C C . LYS A 1 71 ? 5.201 -6.543 3.870 1.00 96.12 71 LYS A C 1
ATOM 552 O O . LYS A 1 71 ? 4.571 -5.618 3.398 1.00 96.12 71 LYS A O 1
ATOM 557 N N . ILE A 1 72 ? 5.826 -7.414 3.075 1.00 95.81 72 ILE A N 1
ATOM 558 C CA . ILE A 1 72 ? 6.026 -7.189 1.627 1.00 95.81 72 ILE A CA 1
ATOM 559 C C . ILE A 1 72 ? 4.731 -7.039 0.805 1.00 95.81 72 ILE A C 1
ATOM 561 O O . ILE A 1 72 ? 4.677 -6.266 -0.144 1.00 95.81 72 ILE A O 1
ATOM 565 N N . ILE A 1 73 ? 3.659 -7.749 1.167 1.00 95.50 73 ILE A N 1
ATOM 566 C CA . ILE A 1 73 ? 2.357 -7.613 0.487 1.00 95.50 73 ILE A CA 1
ATOM 567 C C . ILE A 1 73 ? 1.674 -6.296 0.869 1.00 95.50 73 ILE A C 1
ATOM 569 O O . ILE A 1 73 ? 1.016 -5.660 0.050 1.00 95.50 73 ILE A O 1
ATOM 573 N N . ILE A 1 74 ? 1.895 -5.880 2.112 1.00 94.31 74 ILE A N 1
ATOM 574 C CA . ILE A 1 74 ? 1.445 -4.613 2.676 1.00 94.31 74 ILE A CA 1
ATOM 575 C C . ILE A 1 74 ? 2.187 -3.437 2.027 1.00 94.31 74 ILE A C 1
ATOM 577 O O . ILE A 1 74 ? 1.577 -2.414 1.738 1.00 94.31 74 ILE A O 1
ATOM 581 N N . ASP A 1 75 ? 3.475 -3.614 1.738 1.00 94.19 75 ASP A N 1
ATOM 582 C CA . ASP A 1 75 ? 4.341 -2.622 1.099 1.00 94.19 75 ASP A CA 1
ATOM 583 C C . ASP A 1 75 ? 4.057 -2.439 -0.399 1.00 94.19 75 ASP A C 1
ATOM 585 O O . ASP A 1 75 ? 4.543 -1.477 -0.996 1.00 94.19 75 ASP A O 1
ATOM 589 N N . THR A 1 76 ? 3.279 -3.342 -1.008 1.00 95.31 76 THR A N 1
ATOM 590 C CA . THR A 1 76 ? 3.006 -3.357 -2.450 1.00 95.31 76 THR A CA 1
ATOM 591 C C . THR A 1 76 ? 1.543 -3.090 -2.787 1.00 95.31 76 THR A C 1
ATOM 593 O O . THR A 1 76 ? 1.143 -1.938 -2.909 1.00 95.31 76 THR A O 1
ATOM 596 N N . TYR A 1 77 ? 0.752 -4.140 -2.999 1.00 94.44 77 TYR A N 1
ATOM 597 C CA . TYR A 1 77 ? -0.549 -4.044 -3.669 1.00 94.44 77 TYR A CA 1
ATOM 598 C C . TYR A 1 77 ? -1.680 -4.735 -2.900 1.00 94.44 77 TYR A C 1
ATOM 600 O O . TYR A 1 77 ? -2.704 -5.056 -3.497 1.00 94.44 77 TYR A O 1
ATOM 608 N N . GLY A 1 78 ? -1.493 -5.065 -1.616 1.00 93.19 78 GLY A N 1
ATOM 609 C CA . GLY A 1 78 ? -2.558 -5.696 -0.819 1.00 93.19 78 GLY A CA 1
ATOM 610 C C . GLY A 1 78 ? -2.956 -7.098 -1.306 1.00 93.19 78 GLY A C 1
ATOM 611 O O . GLY A 1 78 ? -4.036 -7.600 -1.028 1.00 93.19 78 GLY A O 1
ATOM 612 N N . GLY A 1 79 ? -2.083 -7.756 -2.073 1.00 93.75 79 GLY A N 1
ATOM 613 C CA . GLY A 1 79 ? -2.350 -9.067 -2.676 1.00 93.75 79 GLY A CA 1
ATOM 614 C C . GLY A 1 79 ? -2.899 -9.001 -4.102 1.00 93.75 79 GLY A C 1
ATOM 615 O O . GLY A 1 79 ? -3.021 -10.041 -4.748 1.00 93.75 79 GLY A O 1
ATOM 616 N N . TRP A 1 80 ? -3.165 -7.806 -4.634 1.00 93.19 80 TRP A N 1
ATOM 617 C CA . TRP A 1 80 ? -3.448 -7.621 -6.055 1.00 93.19 80 TRP A CA 1
ATOM 618 C C . TRP A 1 80 ? -2.177 -7.731 -6.909 1.00 93.19 80 TRP A C 1
ATOM 620 O O . TRP A 1 80 ? -1.065 -7.454 -6.463 1.00 93.19 80 TRP A O 1
ATOM 630 N N . GLY A 1 81 ? -2.336 -8.127 -8.174 1.00 93.75 81 GLY A N 1
ATOM 631 C CA . GLY A 1 81 ? -1.206 -8.315 -9.083 1.00 93.75 81 GLY A CA 1
ATOM 632 C C . GLY A 1 81 ? -0.363 -9.535 -8.706 1.00 93.75 81 GLY A C 1
ATOM 633 O O . GLY A 1 81 ? -0.871 -10.653 -8.685 1.00 93.75 81 GLY A O 1
ATOM 634 N N . ALA A 1 82 ? 0.931 -9.333 -8.459 1.00 94.06 82 ALA A N 1
ATOM 635 C CA . ALA A 1 82 ? 1.861 -10.389 -8.065 1.00 94.06 82 ALA A CA 1
ATOM 636 C C . ALA A 1 82 ? 3.030 -9.820 -7.250 1.00 94.06 82 ALA A C 1
ATOM 638 O O . ALA A 1 82 ? 3.344 -8.633 -7.344 1.00 94.06 82 ALA A O 1
ATOM 639 N N . HIS A 1 83 ? 3.710 -10.681 -6.487 1.00 95.62 83 HIS A N 1
ATOM 640 C CA . HIS A 1 83 ? 4.877 -10.305 -5.691 1.00 95.62 83 HIS A CA 1
ATOM 641 C C . HIS A 1 83 ? 6.029 -11.302 -5.881 1.00 95.62 83 HIS A C 1
ATOM 643 O O . HIS A 1 83 ? 5.847 -12.502 -5.703 1.00 95.62 83 HIS A O 1
ATOM 649 N N . GLY A 1 84 ? 7.232 -10.807 -6.197 1.00 92.75 84 GLY A N 1
ATOM 650 C CA . GLY A 1 84 ? 8.422 -11.640 -6.457 1.00 92.75 84 GLY A CA 1
ATOM 651 C C . GLY A 1 84 ? 9.151 -12.157 -5.207 1.00 92.75 84 GLY A C 1
ATOM 652 O O . GLY A 1 84 ? 10.160 -12.841 -5.316 1.00 92.75 84 GLY A O 1
ATOM 653 N N . GLY A 1 85 ? 8.674 -11.798 -4.014 1.00 94.19 85 GLY A N 1
ATOM 654 C CA . GLY A 1 85 ? 9.178 -12.273 -2.714 1.00 94.19 85 GLY A CA 1
ATOM 655 C C . GLY A 1 85 ? 10.265 -11.404 -2.066 1.00 94.19 85 GLY A C 1
ATOM 656 O O . GLY A 1 85 ? 10.469 -11.480 -0.858 1.00 94.19 85 GLY A O 1
ATOM 657 N N . GLY A 1 86 ? 10.932 -10.532 -2.823 1.00 93.88 86 GLY A N 1
ATOM 658 C CA . GLY A 1 86 ? 11.964 -9.643 -2.285 1.00 93.88 86 GLY A CA 1
ATOM 659 C C . GLY A 1 86 ? 11.396 -8.487 -1.454 1.00 93.88 86 GLY A C 1
ATOM 660 O O . GLY A 1 86 ? 10.553 -7.743 -1.934 1.00 93.88 86 GLY A O 1
ATOM 661 N N . ALA A 1 87 ? 11.900 -8.295 -0.232 1.00 95.50 87 ALA A N 1
ATOM 662 C CA . ALA A 1 87 ? 11.625 -7.099 0.575 1.00 95.50 87 ALA A CA 1
ATOM 663 C C . ALA A 1 87 ? 12.340 -5.841 0.043 1.00 95.50 87 ALA A C 1
ATOM 665 O O . ALA A 1 87 ? 13.353 -5.976 -0.651 1.00 95.50 87 ALA A O 1
ATOM 666 N N . PHE A 1 88 ? 11.874 -4.649 0.433 1.00 94.62 88 PHE A N 1
ATOM 667 C CA . PHE A 1 88 ? 12.465 -3.363 0.031 1.00 94.62 88 PHE A CA 1
ATOM 668 C C . PHE A 1 88 ? 13.389 -2.755 1.091 1.00 94.62 88 PHE A C 1
ATOM 670 O O . PHE A 1 88 ? 14.572 -2.544 0.829 1.00 94.62 88 PHE A O 1
ATOM 677 N N . SER A 1 89 ? 12.861 -2.480 2.286 1.00 94.88 89 SER A N 1
ATOM 678 C CA . SER A 1 89 ? 13.571 -1.754 3.346 1.00 94.88 89 SER A CA 1
ATOM 679 C C . SER A 1 89 ? 14.898 -2.411 3.734 1.00 94.88 89 SER A C 1
ATOM 681 O O . SER A 1 89 ? 14.989 -3.631 3.874 1.00 94.88 89 SER A O 1
ATOM 683 N N . GLY A 1 90 ? 15.932 -1.585 3.924 1.00 93.25 90 GLY A N 1
ATOM 684 C CA . GLY A 1 90 ? 17.288 -2.029 4.271 1.00 93.25 90 GLY A CA 1
ATOM 685 C C . GLY A 1 90 ? 18.160 -2.437 3.079 1.00 93.25 90 GLY A C 1
ATOM 686 O O . GLY A 1 90 ? 19.272 -2.918 3.283 1.00 93.25 90 GLY A O 1
ATOM 687 N N . LYS A 1 91 ? 17.684 -2.249 1.843 1.00 93.31 91 LYS A N 1
ATOM 688 C CA . LYS A 1 91 ? 18.447 -2.530 0.623 1.00 93.31 91 LYS A CA 1
ATOM 689 C C . LYS A 1 91 ? 18.786 -1.250 -0.123 1.00 93.31 91 LYS A C 1
ATOM 691 O O . LYS A 1 91 ? 17.959 -0.353 -0.255 1.00 93.31 91 LYS A O 1
ATOM 696 N N . ASP A 1 92 ? 20.003 -1.196 -0.644 1.00 92.19 92 ASP A N 1
ATOM 697 C CA . ASP A 1 92 ? 20.418 -0.162 -1.578 1.00 92.19 92 ASP A CA 1
ATOM 698 C C . ASP A 1 92 ? 19.821 -0.435 -2.984 1.00 92.19 92 ASP A C 1
ATOM 700 O O . ASP A 1 92 ? 19.482 -1.581 -3.305 1.00 92.19 92 ASP A O 1
ATOM 704 N N . PRO A 1 93 ? 19.692 0.582 -3.856 1.00 89.75 93 PRO A N 1
ATOM 705 C CA . PRO A 1 93 ? 18.981 0.451 -5.131 1.00 89.75 93 PRO A CA 1
ATOM 706 C C . PRO A 1 93 ? 19.678 -0.443 -6.169 1.00 89.75 93 PRO A C 1
ATOM 708 O O . PRO A 1 93 ? 19.141 -0.631 -7.258 1.00 89.75 93 PRO A O 1
ATOM 711 N N . THR A 1 94 ? 20.854 -1.010 -5.875 1.00 88.12 94 THR A N 1
ATOM 712 C CA . THR A 1 94 ? 21.476 -2.019 -6.751 1.00 88.12 94 THR A CA 1
ATOM 713 C C . THR A 1 94 ? 20.834 -3.402 -6.611 1.00 88.12 94 THR A C 1
ATOM 715 O O . THR A 1 94 ? 21.020 -4.260 -7.476 1.00 88.12 94 THR A O 1
ATOM 718 N N . LYS A 1 95 ? 20.066 -3.641 -5.540 1.00 87.38 95 LYS A N 1
ATOM 719 C CA . LYS A 1 95 ? 19.489 -4.949 -5.209 1.00 87.38 95 LYS A CA 1
ATOM 720 C C . LYS A 1 95 ? 18.224 -5.230 -6.019 1.00 87.38 95 LYS A C 1
ATOM 722 O O . LYS A 1 95 ? 17.109 -5.036 -5.543 1.00 87.38 95 LYS A O 1
ATOM 727 N N . VAL A 1 96 ? 18.405 -5.760 -7.224 1.00 82.88 96 VAL A N 1
ATOM 728 C CA . VAL A 1 96 ? 17.316 -6.263 -8.076 1.00 82.88 96 VAL A CA 1
ATOM 729 C C . VAL A 1 96 ? 17.431 -7.780 -8.238 1.00 82.88 96 VAL A C 1
ATOM 731 O O . VAL A 1 96 ? 18.527 -8.336 -8.230 1.00 82.88 96 VAL A O 1
ATOM 734 N N . SER A 1 97 ? 16.291 -8.465 -8.351 1.00 67.06 97 SER A N 1
ATOM 735 C CA . SER A 1 97 ? 16.239 -9.920 -8.548 1.00 67.06 97 SER A CA 1
ATOM 736 C C . SER A 1 97 ? 16.377 -10.266 -10.034 1.00 67.06 97 SER A C 1
ATOM 738 O O . SER A 1 97 ? 15.382 -10.410 -10.738 1.00 67.06 97 SER A O 1
ATOM 740 N N . TYR A 1 98 ? 17.621 -10.387 -10.496 1.00 83.00 98 TYR A N 1
ATOM 741 C CA . TYR A 1 98 ? 17.999 -10.929 -11.806 1.00 83.00 98 TYR A CA 1
ATOM 742 C C . TYR A 1 98 ? 19.059 -12.024 -11.632 1.00 83.00 98 TYR A C 1
ATOM 744 O O . TYR A 1 98 ? 19.512 -12.283 -10.514 1.00 83.00 98 TYR A O 1
ATOM 752 N N . ALA A 1 99 ? 19.476 -12.663 -12.730 1.00 80.75 99 ALA A N 1
ATOM 753 C CA . ALA A 1 99 ? 20.684 -13.480 -12.696 1.00 80.75 99 ALA A CA 1
ATOM 754 C C . ALA A 1 99 ? 21.873 -12.615 -12.249 1.00 80.75 99 ALA A C 1
ATOM 756 O O . ALA A 1 99 ? 22.118 -11.540 -12.800 1.00 80.75 99 ALA A O 1
ATOM 757 N N . ILE A 1 100 ? 22.589 -13.072 -11.221 1.00 83.88 100 ILE A N 1
ATOM 758 C CA . ILE A 1 100 ? 23.696 -12.320 -10.624 1.00 83.88 100 ILE A CA 1
ATOM 759 C C . ILE A 1 100 ? 24.768 -12.076 -11.693 1.00 83.88 100 ILE A C 1
ATOM 761 O O . ILE A 1 100 ? 25.211 -13.008 -12.359 1.00 83.88 100 ILE A O 1
ATOM 7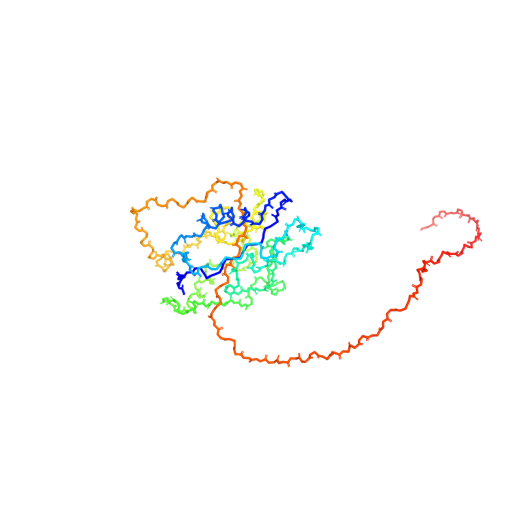65 N N . GLY A 1 101 ? 25.174 -10.814 -11.857 1.00 84.38 101 GLY A N 1
ATOM 766 C CA . GLY A 1 101 ? 26.176 -10.403 -12.846 1.00 84.38 101 GLY A CA 1
ATOM 767 C C . GLY A 1 101 ? 25.637 -10.177 -14.262 1.00 84.38 101 GLY A C 1
ATOM 768 O O . GLY A 1 101 ? 26.393 -9.733 -15.122 1.00 84.38 101 GLY A O 1
ATOM 769 N N . VAL A 1 102 ? 24.346 -10.415 -14.512 1.00 88.50 102 VAL A N 1
ATOM 770 C CA . VAL A 1 102 ? 23.714 -10.149 -15.810 1.00 88.50 102 VAL A CA 1
ATOM 771 C C . VAL A 1 102 ? 22.954 -8.819 -15.737 1.00 88.50 102 VAL A C 1
ATOM 773 O O . VAL A 1 102 ? 22.039 -8.690 -14.922 1.00 88.50 102 VAL A O 1
ATOM 776 N N . PRO A 1 103 ? 23.315 -7.809 -16.552 1.00 87.25 103 PRO A N 1
ATOM 777 C CA . PRO A 1 103 ? 22.651 -6.508 -16.508 1.00 87.25 103 PRO A CA 1
ATOM 778 C C . PRO A 1 103 ? 21.252 -6.536 -17.131 1.00 87.25 103 PRO A C 1
ATOM 780 O O . PRO A 1 103 ? 20.395 -5.763 -16.717 1.00 87.25 103 PRO A O 1
ATOM 783 N N . GLU A 1 104 ? 21.021 -7.399 -18.120 1.00 88.81 104 GLU A N 1
ATOM 784 C CA . GLU A 1 104 ? 19.747 -7.496 -18.832 1.00 88.81 104 GLU A CA 1
ATOM 785 C C . GLU A 1 104 ? 18.745 -8.404 -18.097 1.00 88.81 104 GLU A C 1
ATOM 787 O O . GLU A 1 104 ? 19.131 -9.447 -17.557 1.00 88.81 104 GLU A O 1
ATOM 792 N N . PRO A 1 105 ? 17.441 -8.069 -18.101 1.00 90.50 105 PRO A N 1
ATOM 793 C CA . PRO A 1 105 ? 16.423 -8.931 -17.523 1.00 90.50 105 PRO A CA 1
ATOM 794 C C . PRO A 1 105 ? 16.258 -10.206 -18.360 1.00 90.50 105 PRO A C 1
ATOM 796 O O . PRO A 1 105 ? 16.079 -10.150 -19.576 1.00 90.50 105 PRO A O 1
ATOM 799 N N . LEU A 1 106 ? 16.226 -11.365 -17.699 1.00 89.12 106 LEU A N 1
ATOM 800 C CA . LEU A 1 106 ? 16.006 -12.651 -18.376 1.00 89.12 106 LEU A CA 1
ATOM 801 C C . LEU A 1 106 ? 14.616 -12.753 -19.014 1.00 89.12 106 LEU A C 1
ATOM 803 O O . LEU A 1 106 ? 14.440 -13.383 -20.054 1.00 89.12 106 LEU A O 1
ATOM 807 N N . PHE A 1 107 ? 13.616 -12.154 -18.373 1.00 89.56 107 PHE A N 1
ATOM 808 C CA . PHE A 1 107 ? 12.233 -12.240 -18.807 1.00 89.56 107 PHE A CA 1
ATOM 809 C C . PHE A 1 107 ? 11.463 -10.982 -18.413 1.00 89.56 107 PHE A C 1
ATOM 811 O O . PHE A 1 107 ? 11.598 -10.479 -17.299 1.00 89.56 107 PHE A O 1
ATOM 818 N N . VAL A 1 108 ? 10.640 -10.488 -19.338 1.00 91.25 108 VAL A N 1
ATOM 819 C CA . VAL A 1 108 ? 9.719 -9.369 -19.118 1.00 91.25 108 VAL A CA 1
ATOM 820 C C . VAL A 1 108 ? 8.361 -9.786 -19.660 1.00 91.25 108 VAL A C 1
ATOM 822 O O . VAL A 1 108 ? 8.254 -10.188 -20.820 1.00 91.25 108 VAL A O 1
ATOM 825 N N . PHE A 1 109 ? 7.336 -9.674 -18.822 1.00 93.06 109 PHE A N 1
ATOM 826 C CA . PHE A 1 109 ? 5.972 -10.085 -19.129 1.00 93.06 109 PHE A CA 1
ATOM 827 C C . PHE A 1 109 ? 4.982 -8.974 -18.816 1.00 93.06 109 PHE A C 1
ATOM 829 O O . PHE A 1 109 ? 5.167 -8.212 -17.869 1.00 93.06 109 PHE A O 1
ATOM 836 N N . VAL A 1 110 ? 3.938 -8.890 -19.636 1.00 93.06 110 VAL A N 1
ATOM 837 C CA . VAL A 1 110 ? 2.880 -7.890 -19.528 1.00 93.06 110 VAL A CA 1
ATOM 838 C C . VAL A 1 110 ? 1.549 -8.601 -19.700 1.00 93.06 110 VAL A C 1
ATOM 840 O O . VAL A 1 110 ? 1.325 -9.251 -20.720 1.00 93.06 110 VAL A O 1
ATOM 843 N N . ASP A 1 111 ? 0.664 -8.421 -18.727 1.00 93.00 111 ASP A N 1
ATOM 844 C CA . ASP A 1 111 ? -0.737 -8.818 -18.809 1.00 93.00 111 ASP A CA 1
ATOM 845 C C . ASP A 1 111 ? -1.610 -7.609 -18.478 1.00 93.00 111 ASP A C 1
ATOM 847 O O . ASP A 1 111 ? -1.431 -6.938 -17.462 1.00 93.00 111 ASP A O 1
ATOM 851 N N . THR A 1 112 ? -2.547 -7.309 -19.370 1.00 91.94 112 THR A N 1
ATOM 852 C CA . THR A 1 112 ? -3.490 -6.196 -19.230 1.00 91.94 112 THR A CA 1
ATOM 853 C C . THR A 1 112 ? -4.865 -6.648 -18.752 1.00 91.94 112 THR A C 1
ATOM 855 O O . THR A 1 112 ? -5.809 -5.854 -18.769 1.00 91.94 112 THR A O 1
ATOM 858 N N . TYR A 1 113 ? -5.030 -7.918 -18.372 1.00 91.44 113 TYR A N 1
ATOM 859 C CA . TYR A 1 113 ? -6.305 -8.500 -17.949 1.00 91.44 113 TYR A CA 1
ATOM 860 C C . TYR A 1 113 ? -7.424 -8.254 -18.972 1.00 91.44 113 TYR A C 1
ATOM 862 O O . TYR A 1 113 ? -8.576 -8.001 -18.621 1.00 91.44 113 TYR A O 1
ATOM 870 N N . LYS A 1 114 ? -7.069 -8.291 -20.265 1.00 87.81 114 LYS A N 1
ATOM 871 C CA . LYS A 1 114 ? -7.967 -8.040 -21.408 1.00 87.81 114 LYS A CA 1
ATOM 872 C C . LYS A 1 114 ? -8.559 -6.621 -21.474 1.00 87.81 114 LYS A C 1
ATOM 874 O O . LYS A 1 114 ? -9.510 -6.397 -22.214 1.00 87.81 114 LYS A O 1
ATOM 879 N N . THR A 1 115 ? -7.996 -5.645 -20.761 1.00 87.19 115 THR A N 1
ATOM 880 C CA . THR A 1 115 ? -8.461 -4.238 -20.795 1.00 87.19 115 THR A CA 1
ATOM 881 C C . THR A 1 115 ? -7.853 -3.408 -21.936 1.00 87.19 115 THR A C 1
ATOM 883 O O . THR A 1 115 ? -8.206 -2.244 -22.139 1.00 87.19 115 THR A O 1
ATOM 886 N N . ARG A 1 116 ? -6.917 -3.998 -22.687 1.00 80.50 116 ARG A N 1
ATOM 887 C CA . ARG A 1 116 ? -6.085 -3.328 -23.692 1.00 80.50 116 ARG A CA 1
ATOM 888 C C . ARG A 1 116 ? -6.839 -2.838 -24.932 1.00 80.50 116 ARG A C 1
ATOM 890 O O . ARG A 1 116 ? -7.790 -3.458 -25.396 1.00 80.50 116 ARG A O 1
ATOM 897 N N . LYS A 1 117 ? -6.311 -1.767 -25.538 1.00 84.94 117 LYS A N 1
ATOM 898 C CA . LYS A 1 117 ? -6.664 -1.315 -26.903 1.00 84.94 117 LYS A CA 1
ATOM 899 C C . LYS A 1 117 ? -5.733 -1.870 -27.983 1.00 84.94 117 LYS A C 1
ATOM 901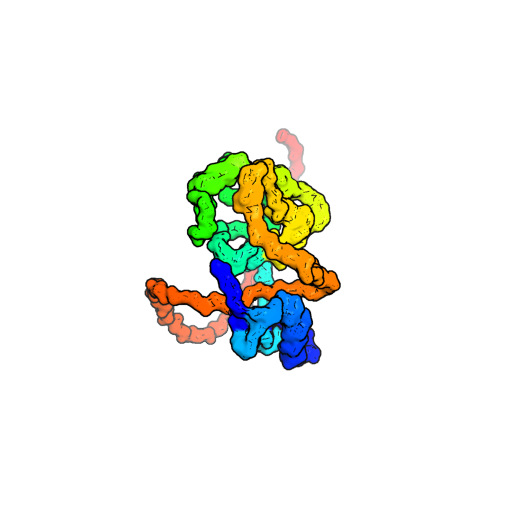 O O . LYS A 1 117 ? -6.121 -1.929 -29.142 1.00 84.94 117 LYS A O 1
ATOM 906 N N . ILE A 1 118 ? -4.512 -2.237 -27.601 1.00 88.75 118 ILE A N 1
ATOM 907 C CA . ILE A 1 118 ? -3.484 -2.822 -28.468 1.00 88.75 118 ILE A CA 1
ATOM 908 C C . ILE A 1 118 ? -3.037 -4.171 -27.892 1.00 88.75 118 ILE A C 1
ATOM 910 O O . ILE A 1 118 ? -3.156 -4.358 -26.686 1.00 88.75 118 ILE A O 1
ATOM 914 N N . PRO A 1 119 ? -2.542 -5.118 -28.700 1.00 90.94 119 PRO A N 1
ATOM 915 C CA . PRO A 1 119 ? -2.018 -6.388 -28.203 1.00 90.94 119 PRO A CA 1
ATOM 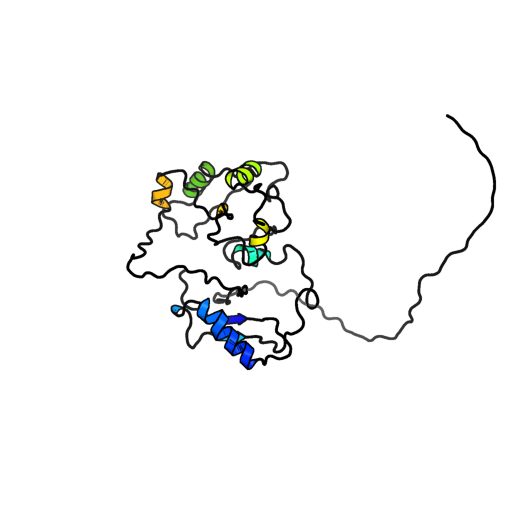916 C C . PRO A 1 119 ? -0.901 -6.234 -27.155 1.00 90.94 119 PRO A C 1
ATOM 918 O O . PRO A 1 119 ? -0.041 -5.367 -27.282 1.00 90.94 119 PRO A O 1
ATOM 921 N N . ASP A 1 120 ? -0.851 -7.129 -26.162 1.00 91.31 120 ASP A N 1
ATOM 922 C CA . ASP A 1 120 ? 0.143 -7.092 -25.069 1.00 91.31 120 ASP A CA 1
ATOM 923 C C . ASP A 1 120 ? 1.575 -7.236 -25.592 1.00 91.31 120 ASP A C 1
ATOM 925 O O . ASP A 1 120 ? 2.495 -6.633 -25.048 1.00 91.31 120 ASP A O 1
ATOM 929 N N . LYS A 1 121 ? 1.761 -7.963 -26.703 1.00 91.94 121 LYS A N 1
ATOM 930 C CA . LYS A 1 121 ? 3.051 -8.053 -27.400 1.00 91.94 121 LYS A CA 1
ATOM 931 C C . LYS A 1 121 ? 3.564 -6.684 -27.858 1.00 91.94 121 LYS A C 1
ATOM 933 O O . LYS A 1 121 ? 4.752 -6.409 -27.739 1.00 91.94 121 LYS A O 1
ATOM 938 N N . ASP A 1 122 ? 2.675 -5.811 -28.323 1.00 90.56 122 ASP A N 1
ATOM 939 C CA . ASP A 1 122 ? 3.048 -4.498 -28.845 1.00 90.56 122 ASP A CA 1
ATOM 940 C C . ASP A 1 122 ? 3.307 -3.537 -27.677 1.00 90.56 122 ASP A C 1
ATOM 942 O O . ASP A 1 122 ? 4.225 -2.720 -27.726 1.00 90.56 122 ASP A O 1
ATOM 946 N N . ILE A 1 123 ? 2.564 -3.693 -26.572 1.00 90.00 123 ILE A N 1
ATOM 947 C CA . ILE A 1 123 ? 2.844 -3.001 -25.305 1.00 90.00 123 ILE A CA 1
ATOM 948 C C . ILE A 1 123 ? 4.229 -3.392 -24.783 1.00 90.00 123 ILE A C 1
ATOM 950 O O . ILE A 1 123 ? 4.996 -2.522 -24.378 1.00 90.00 123 ILE A O 1
ATOM 954 N N . LEU A 1 124 ? 4.573 -4.680 -24.824 1.00 90.75 124 LEU A N 1
ATOM 955 C CA . LEU A 1 124 ? 5.877 -5.173 -24.393 1.00 90.75 124 LEU A CA 1
ATOM 956 C C . LEU A 1 124 ? 7.017 -4.559 -25.216 1.00 90.75 124 LEU A C 1
ATOM 958 O O . LEU A 1 124 ? 8.022 -4.149 -24.636 1.00 90.75 124 LEU A O 1
ATOM 962 N N . VAL A 1 125 ? 6.859 -4.454 -26.540 1.00 91.38 125 VAL A N 1
ATOM 963 C CA . VAL A 1 125 ? 7.839 -3.778 -27.411 1.00 91.38 125 VAL A CA 1
ATOM 964 C C . VAL A 1 125 ? 7.993 -2.312 -27.006 1.00 91.38 125 VAL A C 1
ATOM 966 O O . VAL A 1 125 ? 9.110 -1.854 -26.776 1.00 91.38 125 VAL A O 1
ATOM 969 N N . LEU A 1 126 ? 6.882 -1.594 -26.815 1.00 89.31 126 LEU A N 1
ATOM 970 C CA . LEU A 1 126 ? 6.919 -0.200 -26.370 1.00 89.31 126 LEU A CA 1
ATOM 971 C C . LEU A 1 126 ? 7.605 -0.044 -25.010 1.00 89.31 126 LEU A C 1
ATOM 973 O O . LEU A 1 126 ? 8.363 0.902 -24.813 1.00 89.31 126 LEU A O 1
ATOM 977 N N . ILE A 1 127 ? 7.370 -0.954 -24.069 1.00 90.00 127 ILE A N 1
ATOM 978 C CA . ILE A 1 127 ? 8.016 -0.913 -22.757 1.00 90.00 127 ILE A CA 1
ATOM 979 C C . ILE A 1 127 ? 9.530 -1.101 -22.902 1.00 90.00 127 ILE A C 1
ATOM 981 O O . ILE A 1 127 ? 10.284 -0.277 -22.389 1.00 90.00 127 ILE A O 1
ATOM 985 N N . LYS A 1 128 ? 9.974 -2.112 -23.658 1.00 89.31 128 LYS A N 1
ATOM 986 C CA . LYS A 1 128 ? 11.403 -2.377 -23.897 1.00 89.31 128 LYS A CA 1
ATOM 987 C C . LYS A 1 128 ? 12.122 -1.226 -24.611 1.00 89.31 128 LYS A C 1
ATOM 989 O O . LYS A 1 128 ? 13.300 -1.013 -24.372 1.00 89.31 128 LYS A O 1
ATOM 994 N N . GLU A 1 129 ? 11.429 -0.470 -25.462 1.00 89.56 129 GLU A N 1
ATOM 995 C CA . GLU A 1 129 ? 12.013 0.698 -26.138 1.00 89.56 129 GLU A CA 1
ATOM 996 C C . GLU A 1 129 ? 12.127 1.949 -25.254 1.00 89.56 129 GLU A C 1
ATOM 998 O O . GLU A 1 129 ? 12.956 2.817 -25.525 1.00 89.56 129 GLU A O 1
ATOM 1003 N N . ASN A 1 130 ? 11.245 2.112 -24.263 1.00 87.94 130 ASN A N 1
ATOM 1004 C CA . ASN A 1 130 ? 11.164 3.350 -23.476 1.00 87.94 130 ASN A CA 1
ATOM 1005 C C . ASN A 1 130 ? 11.811 3.232 -22.092 1.00 87.94 130 ASN A C 1
ATOM 1007 O O . ASN A 1 130 ? 12.195 4.258 -21.521 1.00 87.94 130 ASN A O 1
ATOM 1011 N N . PHE A 1 131 ? 11.930 2.013 -21.565 1.00 90.31 131 PHE A N 1
ATOM 1012 C CA . PHE A 1 131 ? 12.491 1.735 -20.251 1.00 90.31 131 PHE A CA 1
ATOM 1013 C C . PHE A 1 131 ? 13.761 0.903 -20.376 1.00 90.31 131 PHE A C 1
ATOM 1015 O O . PHE A 1 131 ? 13.774 -0.161 -20.987 1.00 90.31 131 PHE A O 1
ATOM 1022 N N . ASP A 1 132 ? 14.823 1.402 -19.751 1.00 91.06 132 ASP A N 1
ATOM 1023 C CA . ASP A 1 132 ? 16.076 0.677 -19.604 1.00 91.06 132 ASP A CA 1
ATOM 1024 C C . ASP A 1 132 ? 16.041 -0.093 -18.280 1.00 91.06 132 ASP A C 1
ATOM 1026 O O . ASP A 1 132 ? 16.009 0.513 -17.205 1.00 91.06 132 ASP A O 1
ATOM 1030 N N . PHE A 1 133 ? 15.993 -1.422 -18.373 1.00 92.06 133 PHE A N 1
ATOM 1031 C CA . PHE A 1 133 ? 15.846 -2.319 -17.224 1.00 92.06 133 PHE A CA 1
ATOM 1032 C C . PHE A 1 133 ? 17.171 -2.699 -16.562 1.00 92.06 133 PHE A C 1
ATOM 1034 O O . PHE A 1 133 ? 17.173 -3.441 -15.579 1.00 92.06 133 PHE A O 1
ATOM 1041 N N . ARG A 1 134 ? 18.304 -2.189 -17.055 1.00 91.44 134 ARG A N 1
ATOM 1042 C CA . ARG A 1 134 ? 19.596 -2.468 -16.431 1.00 91.44 134 ARG A CA 1
ATOM 1043 C C . ARG A 1 134 ? 19.639 -1.816 -15.044 1.00 91.44 134 ARG A C 1
ATOM 1045 O O . ARG A 1 134 ? 19.348 -0.621 -14.945 1.00 91.44 134 ARG A O 1
ATOM 1052 N N . PRO A 1 135 ? 20.054 -2.518 -13.970 1.00 90.38 135 PRO A N 1
ATOM 1053 C CA . PRO A 1 135 ? 19.984 -1.995 -12.600 1.00 90.38 135 PRO A CA 1
ATOM 1054 C C . PRO A 1 135 ? 20.634 -0.617 -12.411 1.00 90.38 135 PRO A C 1
ATOM 1056 O O . PRO A 1 135 ? 20.073 0.262 -11.757 1.00 90.38 135 PRO A O 1
ATOM 1059 N N . GLY A 1 136 ? 21.792 -0.390 -13.041 1.00 91.00 136 GLY A N 1
ATOM 1060 C CA . GLY A 1 136 ? 22.470 0.907 -13.001 1.00 91.00 136 GLY A CA 1
ATOM 1061 C C . GLY A 1 136 ? 21.657 2.029 -13.651 1.00 91.00 136 GLY A C 1
ATOM 1062 O O . GLY A 1 136 ? 21.591 3.133 -13.114 1.00 91.00 136 GLY A O 1
ATOM 1063 N N . MET A 1 137 ? 20.985 1.735 -14.765 1.00 91.75 137 MET A N 1
ATOM 1064 C CA . MET A 1 137 ? 20.164 2.703 -15.490 1.00 91.75 137 MET A CA 1
ATOM 1065 C C . MET A 1 137 ? 18.847 2.976 -14.776 1.00 91.75 137 MET A C 1
ATOM 1067 O O . MET A 1 137 ? 18.429 4.127 -14.734 1.00 91.75 137 MET A O 1
ATOM 1071 N N . ILE A 1 138 ? 18.237 1.970 -14.142 1.00 92.12 138 ILE A N 1
ATOM 1072 C CA . ILE A 1 138 ? 17.079 2.169 -13.258 1.00 92.12 138 ILE A CA 1
ATOM 1073 C C . ILE A 1 138 ? 17.445 3.145 -12.136 1.00 92.12 138 ILE A C 1
ATOM 1075 O O . ILE A 1 138 ? 16.743 4.134 -11.926 1.00 92.12 138 ILE A O 1
ATOM 1079 N N . ALA A 1 139 ? 18.572 2.910 -11.455 1.00 91.31 139 ALA A N 1
ATOM 1080 C CA . ALA A 1 139 ? 19.011 3.755 -10.349 1.00 91.31 139 ALA A CA 1
ATOM 1081 C C . ALA A 1 139 ? 19.274 5.210 -10.769 1.00 91.31 139 ALA A C 1
ATOM 1083 O O . ALA A 1 139 ? 18.963 6.121 -10.004 1.00 91.31 139 ALA A O 1
ATOM 1084 N N . ILE A 1 140 ? 19.818 5.429 -11.970 1.00 91.62 140 ILE A N 1
ATOM 1085 C CA . ILE A 1 140 ? 20.067 6.769 -12.523 1.00 91.62 140 ILE A CA 1
ATOM 1086 C C . ILE A 1 140 ? 18.759 7.425 -12.978 1.00 91.62 140 ILE A C 1
ATOM 1088 O O . ILE A 1 140 ? 18.465 8.548 -12.584 1.00 91.62 140 ILE A O 1
ATOM 1092 N N . ASN A 1 141 ? 17.949 6.722 -13.774 1.00 91.19 141 ASN A N 1
ATOM 1093 C CA . ASN A 1 141 ? 16.717 7.257 -14.359 1.00 91.19 141 ASN A CA 1
ATOM 1094 C C . ASN A 1 141 ? 15.683 7.650 -13.298 1.00 91.19 141 ASN A C 1
ATOM 1096 O O . ASN A 1 141 ? 14.917 8.587 -13.510 1.00 91.19 141 ASN A O 1
ATOM 1100 N N . LEU A 1 142 ? 15.655 6.929 -12.176 1.00 91.31 142 LEU A N 1
ATOM 1101 C CA . LEU A 1 142 ? 14.773 7.210 -11.046 1.00 91.31 142 LEU A CA 1
ATOM 1102 C C . LEU A 1 142 ? 15.460 8.019 -9.936 1.00 91.31 142 LEU A C 1
ATOM 1104 O O . LEU A 1 142 ? 14.841 8.257 -8.900 1.00 91.31 142 LEU A O 1
ATOM 1108 N N . ASP A 1 143 ? 16.706 8.455 -10.125 1.00 92.25 143 ASP A N 1
ATOM 1109 C CA . ASP A 1 143 ? 17.452 9.244 -9.138 1.00 92.25 143 ASP A CA 1
ATOM 1110 C C . ASP A 1 143 ? 17.450 8.598 -7.732 1.00 92.25 143 ASP A C 1
ATOM 1112 O O . ASP A 1 143 ? 17.174 9.221 -6.706 1.00 92.25 143 ASP A O 1
ATOM 1116 N N . LEU A 1 144 ? 17.692 7.283 -7.683 1.00 91.94 144 LEU A N 1
ATOM 1117 C CA . LEU A 1 144 ? 17.572 6.479 -6.457 1.00 91.94 144 LEU A CA 1
ATOM 1118 C C . LEU A 1 144 ? 18.764 6.655 -5.511 1.00 91.94 144 LEU A C 1
ATOM 1120 O O . LEU A 1 144 ? 18.681 6.339 -4.326 1.00 91.94 144 LEU A O 1
ATOM 1124 N N . LYS A 1 145 ? 19.892 7.155 -6.015 1.00 90.19 145 LYS A N 1
ATOM 1125 C CA . LYS A 1 145 ? 21.069 7.442 -5.185 1.00 90.19 145 LYS A CA 1
ATOM 1126 C C . LYS A 1 145 ? 20.995 8.809 -4.505 1.00 90.19 145 LYS A C 1
ATOM 1128 O O . LYS A 1 145 ? 21.896 9.130 -3.733 1.00 90.19 145 LYS A O 1
ATOM 1133 N N . ARG A 1 146 ? 19.946 9.601 -4.766 1.00 87.12 146 ARG A N 1
ATOM 1134 C CA . ARG A 1 146 ? 19.734 10.881 -4.094 1.00 87.12 146 ARG A CA 1
ATOM 1135 C C . ARG A 1 146 ? 19.635 10.668 -2.585 1.00 87.12 146 ARG A C 1
ATOM 1137 O O . ARG A 1 146 ? 18.683 10.066 -2.091 1.00 87.12 146 ARG A O 1
ATOM 1144 N N . GLY A 1 147 ? 20.642 11.161 -1.869 1.00 80.12 147 GLY A N 1
ATOM 1145 C CA . GLY A 1 147 ? 20.636 11.245 -0.412 1.00 80.12 147 GLY A CA 1
ATOM 1146 C C . GLY A 1 147 ? 19.805 12.430 0.087 1.00 80.12 147 GLY A C 1
ATOM 1147 O O . GLY A 1 147 ? 19.450 13.322 -0.681 1.00 80.12 147 GLY A O 1
ATOM 1148 N N . GLY A 1 148 ? 19.524 12.452 1.390 1.00 76.00 148 GLY A N 1
ATOM 1149 C CA . GLY A 1 148 ? 18.736 13.513 2.029 1.00 76.00 148 GLY A CA 1
ATOM 1150 C C . GLY A 1 148 ? 17.228 13.229 2.081 1.00 76.00 148 GLY A C 1
ATOM 1151 O O . GLY A 1 148 ? 16.740 12.236 1.541 1.00 76.00 148 GLY A O 1
ATOM 1152 N N . ASN A 1 149 ? 16.492 14.073 2.811 1.00 83.25 149 ASN A N 1
ATOM 1153 C CA . ASN A 1 149 ? 15.025 14.052 2.982 1.00 83.25 149 ASN A CA 1
ATOM 1154 C C . ASN A 1 149 ? 14.405 12.760 3.537 1.00 83.25 149 ASN A C 1
ATOM 1156 O O . ASN A 1 149 ? 13.185 12.603 3.512 1.00 83.25 149 ASN A O 1
ATOM 1160 N N . LEU A 1 150 ? 15.229 11.833 4.037 1.00 88.88 150 LEU A N 1
ATOM 1161 C CA . LEU A 1 150 ? 14.773 10.553 4.580 1.00 88.88 150 LEU A CA 1
ATOM 1162 C C . LEU A 1 150 ? 13.859 9.800 3.588 1.00 88.88 150 LEU A C 1
ATOM 1164 O O . LEU A 1 150 ? 12.920 9.120 3.995 1.00 88.88 150 LEU A O 1
ATOM 1168 N N . ARG A 1 151 ? 14.140 9.909 2.277 1.00 90.56 151 ARG A N 1
ATOM 1169 C CA . ARG A 1 151 ? 13.309 9.374 1.180 1.00 90.56 151 ARG A CA 1
ATOM 1170 C C . ARG A 1 151 ? 12.819 7.945 1.431 1.00 90.56 151 ARG A C 1
ATOM 1172 O O . ARG A 1 151 ? 11.623 7.692 1.357 1.00 90.56 151 ARG A O 1
ATOM 1179 N N . TYR A 1 152 ? 13.732 7.033 1.765 1.00 92.31 152 TYR A N 1
ATOM 1180 C CA . TYR A 1 152 ? 13.415 5.620 2.009 1.00 92.31 152 TYR A CA 1
ATOM 1181 C C . TYR A 1 152 ? 12.796 5.344 3.384 1.00 92.31 152 TYR A C 1
ATOM 1183 O O . TYR A 1 152 ? 12.162 4.311 3.575 1.00 92.31 152 TYR A O 1
ATOM 1191 N N . LEU A 1 153 ? 12.947 6.256 4.347 1.00 93.38 153 LEU A N 1
ATOM 1192 C CA . LEU A 1 153 ? 12.246 6.143 5.626 1.00 93.38 153 LEU A CA 1
ATOM 1193 C C . LEU A 1 153 ? 10.752 6.411 5.433 1.00 93.38 153 LEU A C 1
ATOM 1195 O O . LEU A 1 153 ? 9.930 5.707 6.009 1.00 93.38 153 LEU A O 1
ATOM 1199 N N . LYS A 1 154 ? 10.404 7.379 4.573 1.00 92.38 154 LYS A N 1
ATOM 1200 C CA . LYS A 1 154 ? 9.008 7.695 4.240 1.00 92.38 154 LYS A CA 1
ATOM 1201 C C . LYS A 1 154 ? 8.275 6.514 3.604 1.00 92.38 154 LYS A C 1
ATOM 1203 O O . LYS A 1 154 ? 7.085 6.367 3.833 1.00 92.38 154 LYS A O 1
ATOM 1208 N N . THR A 1 155 ? 8.977 5.667 2.849 1.00 91.62 155 THR A N 1
ATOM 1209 C CA . THR A 1 155 ? 8.384 4.473 2.222 1.00 91.62 155 THR A CA 1
ATOM 1210 C C . THR A 1 155 ? 8.249 3.284 3.169 1.00 91.62 155 THR A C 1
ATOM 1212 O O . THR A 1 155 ? 7.526 2.347 2.863 1.00 91.62 155 THR A O 1
ATOM 1215 N N . ALA A 1 156 ? 8.961 3.282 4.302 1.00 92.44 156 ALA A N 1
ATOM 1216 C CA . ALA A 1 156 ? 9.019 2.129 5.202 1.00 92.44 156 ALA A CA 1
ATOM 1217 C C . ALA A 1 156 ? 7.717 1.899 5.995 1.00 92.44 156 ALA A C 1
ATOM 1219 O O . ALA A 1 156 ? 7.586 0.879 6.671 1.00 92.44 156 ALA A O 1
ATOM 1220 N N . ALA A 1 157 ? 6.771 2.839 5.923 1.00 90.19 157 ALA A N 1
ATOM 1221 C CA . ALA A 1 157 ? 5.430 2.720 6.472 1.00 90.19 157 ALA A CA 1
ATOM 1222 C C . ALA A 1 157 ? 4.405 3.246 5.459 1.00 90.19 157 ALA A C 1
ATOM 1224 O O . ALA A 1 157 ? 4.699 4.157 4.693 1.00 90.19 157 ALA A O 1
ATOM 1225 N N . TYR A 1 158 ? 3.186 2.703 5.508 1.00 84.12 158 TYR A N 1
ATOM 1226 C CA . TYR A 1 158 ? 2.053 3.140 4.683 1.00 84.12 158 TYR A CA 1
ATOM 1227 C C . TYR A 1 158 ? 2.221 2.938 3.162 1.00 84.12 158 TYR A C 1
ATOM 1229 O O . TYR A 1 158 ? 1.689 3.732 2.408 1.00 84.12 158 TYR A O 1
ATOM 1237 N N . VAL A 1 159 ? 2.864 1.848 2.718 1.00 89.88 159 VAL A N 1
ATOM 1238 C CA . VAL A 1 159 ? 3.048 1.427 1.304 1.00 89.88 159 VAL A CA 1
ATOM 1239 C C . VAL A 1 159 ? 4.091 2.232 0.505 1.00 89.88 159 VAL A C 1
ATOM 1241 O O . VAL A 1 159 ? 4.267 3.429 0.706 1.00 89.88 159 VAL A O 1
ATOM 1244 N N . HIS A 1 160 ? 4.786 1.577 -0.434 1.00 93.19 160 HIS A N 1
ATOM 1245 C CA . HIS A 1 160 ? 5.779 2.215 -1.316 1.00 93.19 160 HIS A CA 1
ATOM 1246 C C . HIS A 1 160 ? 5.176 2.923 -2.546 1.00 93.19 160 HIS A C 1
ATOM 1248 O O . HIS A 1 160 ? 5.866 3.724 -3.183 1.00 93.19 160 HIS A O 1
ATOM 1254 N N . PHE A 1 161 ? 3.928 2.608 -2.908 1.00 94.25 161 PHE A N 1
ATOM 1255 C CA . PHE A 1 161 ? 3.301 3.017 -4.171 1.00 94.25 161 PHE A CA 1
ATOM 1256 C C . PHE A 1 161 ? 2.019 3.832 -3.963 1.00 94.25 161 PHE A C 1
ATOM 1258 O O . PHE A 1 161 ? 1.359 3.692 -2.939 1.00 94.25 161 PHE A O 1
ATOM 1265 N N . GLY A 1 162 ? 1.627 4.632 -4.958 1.00 90.25 162 GLY A N 1
ATOM 1266 C CA . GLY A 1 162 ? 0.360 5.382 -4.951 1.00 90.25 162 GLY A CA 1
ATOM 1267 C C . GLY A 1 162 ? 0.398 6.707 -4.183 1.00 90.25 162 GLY A C 1
ATOM 1268 O O . GLY A 1 162 ? -0.637 7.195 -3.732 1.00 90.25 162 GLY A O 1
ATOM 1269 N N . TRP A 1 163 ? 1.589 7.280 -4.030 1.00 89.88 163 TRP A N 1
ATOM 1270 C CA . TRP A 1 163 ? 1.831 8.540 -3.333 1.00 89.88 163 TRP A CA 1
ATOM 1271 C C . TRP A 1 163 ? 2.202 9.660 -4.312 1.00 89.88 163 TRP A C 1
ATOM 1273 O O . TRP A 1 163 ? 2.991 9.450 -5.226 1.00 89.88 163 TRP A O 1
ATOM 1283 N N . ASP A 1 164 ? 1.741 10.882 -4.044 1.00 89.75 164 ASP A N 1
ATOM 1284 C CA . ASP A 1 164 ? 2.059 12.075 -4.851 1.00 89.75 164 ASP A CA 1
ATOM 1285 C C . ASP A 1 164 ? 3.310 12.840 -4.357 1.00 89.75 164 ASP A C 1
ATOM 1287 O O . ASP A 1 164 ? 3.498 14.021 -4.658 1.00 89.75 164 ASP A O 1
ATOM 1291 N N . ASP A 1 165 ? 4.162 12.205 -3.547 1.00 88.81 165 ASP A N 1
ATOM 1292 C CA . ASP A 1 165 ? 5.374 12.837 -3.012 1.00 88.81 165 ASP A CA 1
ATOM 1293 C C . ASP A 1 165 ? 6.435 12.989 -4.125 1.00 88.81 165 ASP A C 1
ATOM 1295 O O . ASP A 1 165 ? 6.746 12.013 -4.813 1.00 88.81 165 ASP A O 1
ATOM 1299 N N . PRO A 1 166 ? 7.045 14.177 -4.307 1.00 89.06 166 PRO A N 1
ATOM 1300 C CA . PRO A 1 166 ? 8.071 14.401 -5.330 1.00 89.06 166 PRO A CA 1
ATOM 1301 C C . PRO A 1 166 ? 9.348 13.572 -5.124 1.00 89.06 166 PRO A C 1
ATOM 1303 O O . PRO A 1 166 ? 10.137 13.399 -6.058 1.00 89.06 166 PRO A O 1
ATOM 1306 N N . ASP A 1 167 ? 9.582 13.051 -3.918 1.00 88.88 167 ASP A N 1
ATOM 1307 C CA . ASP A 1 167 ? 10.651 12.091 -3.688 1.00 88.88 167 ASP A CA 1
ATOM 1308 C C . ASP A 1 167 ? 10.337 10.715 -4.278 1.00 88.88 167 ASP A C 1
ATOM 1310 O O . ASP A 1 167 ? 11.256 9.930 -4.450 1.00 88.88 167 ASP A O 1
ATOM 1314 N N . PHE A 1 168 ? 9.103 10.390 -4.656 1.00 92.00 168 PHE A N 1
ATOM 1315 C CA . PHE A 1 168 ? 8.767 9.101 -5.262 1.00 92.00 168 PHE A CA 1
ATOM 1316 C C . PHE A 1 168 ? 8.740 9.208 -6.783 1.00 92.00 168 PHE A C 1
ATOM 1318 O O . PHE A 1 168 ? 7.711 9.195 -7.451 1.00 92.00 168 PHE A O 1
ATOM 1325 N N . THR A 1 169 ? 9.938 9.293 -7.354 1.00 91.25 169 THR A N 1
ATOM 1326 C CA . THR A 1 169 ? 10.153 9.476 -8.799 1.00 91.25 169 THR A CA 1
ATOM 1327 C C . THR A 1 169 ? 9.537 8.378 -9.672 1.00 91.25 169 THR A C 1
ATOM 1329 O O . THR A 1 169 ? 9.236 8.637 -10.834 1.00 91.25 169 THR A O 1
ATOM 1332 N N . TRP A 1 170 ? 9.321 7.171 -9.140 1.00 91.56 170 TRP A N 1
ATOM 1333 C CA . TRP A 1 170 ? 8.672 6.072 -9.866 1.00 91.56 170 TRP A CA 1
ATOM 1334 C C . TRP A 1 170 ? 7.165 6.273 -10.071 1.00 91.56 170 TRP A C 1
ATOM 1336 O O . TRP A 1 170 ? 6.610 5.680 -10.991 1.00 91.56 170 TRP A O 1
ATOM 1346 N N . GLU A 1 171 ? 6.518 7.131 -9.280 1.00 91.00 171 GLU A N 1
ATOM 1347 C CA . GLU A 1 171 ? 5.108 7.511 -9.469 1.00 91.00 171 GLU A CA 1
ATOM 1348 C C . GLU A 1 171 ? 4.945 8.561 -10.580 1.00 91.00 171 GLU A C 1
ATOM 1350 O O . GLU A 1 171 ? 3.861 8.770 -11.129 1.00 91.00 171 GLU A O 1
ATOM 1355 N N . THR A 1 172 ? 6.040 9.219 -10.975 1.00 86.19 172 THR A N 1
ATOM 1356 C CA . THR A 1 172 ? 6.010 10.202 -12.057 1.00 86.19 172 THR A CA 1
ATOM 1357 C C . THR A 1 172 ? 5.865 9.508 -13.410 1.00 86.19 172 THR A C 1
ATOM 1359 O O . THR A 1 172 ? 6.694 8.694 -13.817 1.00 86.19 172 THR A O 1
ATOM 1362 N N . LEU A 1 173 ? 4.839 9.893 -14.173 1.00 74.25 173 LEU A N 1
ATOM 1363 C CA . LEU A 1 173 ? 4.620 9.380 -15.526 1.00 74.25 173 LEU A CA 1
ATOM 1364 C C . LEU A 1 173 ? 5.734 9.830 -16.486 1.00 74.25 173 LEU A C 1
ATOM 1366 O O . LEU A 1 173 ? 5.684 10.912 -17.075 1.00 74.25 173 LEU A O 1
ATOM 1370 N N . LEU A 1 174 ? 6.711 8.955 -16.716 1.00 63.75 174 LEU A N 1
ATOM 1371 C CA . LEU A 1 174 ? 7.799 9.152 -17.676 1.00 63.75 174 LEU A CA 1
ATOM 1372 C C . LEU A 1 174 ? 7.333 8.894 -19.122 1.00 63.75 174 LEU A C 1
ATOM 1374 O O . LEU A 1 174 ? 7.806 7.984 -19.801 1.00 63.75 174 LEU A O 1
ATOM 1378 N N . ILE A 1 175 ? 6.386 9.684 -19.637 1.00 59.41 175 ILE A N 1
ATOM 1379 C CA . ILE A 1 175 ? 5.948 9.540 -21.035 1.00 59.41 175 ILE A CA 1
ATOM 1380 C C . ILE A 1 175 ? 6.873 10.343 -21.958 1.00 59.41 175 ILE A C 1
ATOM 1382 O O . ILE A 1 175 ? 6.608 11.502 -22.275 1.00 59.41 175 ILE A O 1
ATOM 1386 N N . LYS A 1 176 ? 7.950 9.703 -22.431 1.00 54.41 176 LYS A N 1
ATOM 1387 C CA . LYS A 1 176 ? 8.932 10.320 -23.346 1.00 54.41 176 LYS A CA 1
ATOM 1388 C C . LYS A 1 176 ? 8.401 10.515 -24.779 1.00 54.41 176 LYS A C 1
ATOM 1390 O O . LYS A 1 176 ? 8.731 11.506 -25.425 1.00 54.41 176 LYS A O 1
ATOM 1395 N N . LYS A 1 177 ? 7.546 9.616 -25.296 1.00 55.22 177 LYS A N 1
ATOM 1396 C CA . LYS A 1 177 ? 7.013 9.680 -26.679 1.00 55.22 177 LYS A CA 1
ATOM 1397 C C . LYS A 1 177 ? 5.590 10.268 -26.741 1.00 55.22 177 LYS A C 1
ATOM 1399 O O . LYS A 1 177 ? 4.669 9.797 -26.071 1.00 55.22 177 LYS A O 1
ATOM 1404 N N . LYS A 1 178 ? 5.358 11.247 -27.638 1.00 53.12 178 LYS A N 1
ATOM 1405 C CA . LYS A 1 178 ? 4.020 11.840 -27.909 1.00 53.12 178 LYS A CA 1
ATOM 1406 C C . LYS A 1 178 ? 2.956 10.794 -28.296 1.00 53.12 178 LYS A C 1
ATOM 1408 O O . LYS A 1 178 ? 1.783 10.992 -27.984 1.00 53.12 178 LYS A O 1
ATOM 1413 N N . SER A 1 179 ? 3.350 9.701 -28.955 1.00 51.53 179 SER A N 1
ATOM 1414 C CA . SER A 1 179 ? 2.459 8.608 -29.380 1.00 51.53 179 SER A CA 1
ATOM 1415 C C . SER A 1 179 ? 1.859 7.847 -28.192 1.00 51.53 179 SER A C 1
ATOM 1417 O O . SER A 1 179 ? 0.647 7.642 -28.145 1.00 51.53 179 SER A O 1
ATOM 1419 N N . MET A 1 180 ? 2.670 7.534 -27.179 1.00 51.22 180 MET A N 1
ATOM 1420 C CA . MET A 1 180 ? 2.204 6.925 -25.929 1.00 51.22 180 MET A CA 1
ATOM 1421 C C . MET A 1 180 ? 1.275 7.855 -25.150 1.00 51.22 180 MET A C 1
ATOM 1423 O O . MET A 1 180 ? 0.283 7.399 -24.593 1.00 51.22 180 MET A O 1
ATOM 1427 N N . ARG A 1 181 ? 1.507 9.173 -25.198 1.00 54.56 181 ARG A N 1
ATOM 1428 C CA . ARG A 1 181 ? 0.632 10.173 -24.562 1.00 54.56 181 ARG A CA 1
ATOM 1429 C C . ARG A 1 181 ? -0.813 10.125 -25.064 1.00 54.56 181 ARG A C 1
ATOM 1431 O O . ARG A 1 181 ? -1.715 10.443 -24.302 1.00 54.56 181 ARG A O 1
ATOM 1438 N N . LYS A 1 182 ? -1.071 9.758 -26.326 1.00 52.22 182 LYS A N 1
ATOM 1439 C CA . LYS A 1 182 ? -2.448 9.576 -26.839 1.00 52.22 182 LYS A CA 1
ATOM 1440 C C . LYS A 1 182 ? -3.085 8.267 -26.362 1.00 52.22 182 LYS A C 1
ATOM 1442 O O . LYS A 1 182 ? -4.303 8.199 -26.239 1.00 52.22 182 LYS A O 1
ATOM 1447 N N . MET A 1 183 ? -2.271 7.249 -26.097 1.00 52.62 183 MET A N 1
ATOM 1448 C CA . MET A 1 183 ? -2.715 5.919 -25.677 1.00 52.62 183 MET A CA 1
ATOM 1449 C C . MET A 1 183 ? -2.997 5.847 -24.172 1.00 52.62 183 MET A C 1
ATOM 1451 O O . MET A 1 183 ? -4.002 5.268 -23.770 1.00 52.62 183 MET A O 1
ATOM 1455 N N . TRP A 1 184 ? -2.130 6.480 -23.378 1.00 50.50 184 TRP A N 1
ATOM 1456 C CA . TRP A 1 184 ? -2.153 6.516 -21.913 1.00 50.50 184 TRP A CA 1
ATOM 1457 C C . TRP A 1 184 ? -2.894 7.718 -21.326 1.00 50.50 184 TRP A C 1
ATOM 1459 O O . TRP A 1 184 ? -3.001 7.826 -20.110 1.00 50.50 184 TRP A O 1
ATOM 1469 N N . GLN A 1 185 ? -3.416 8.626 -22.158 1.00 40.16 185 GLN A N 1
ATOM 1470 C CA . GLN A 1 185 ? -4.304 9.681 -21.676 1.00 40.16 185 GLN A CA 1
ATOM 1471 C C . GLN A 1 185 ? -5.542 9.032 -21.049 1.00 40.16 185 GLN A C 1
ATOM 1473 O O . GLN A 1 185 ? -6.326 8.402 -21.774 1.00 40.16 185 GLN A O 1
ATOM 1478 N N . PRO A 1 186 ? -5.772 9.201 -19.737 1.00 38.56 186 PRO A N 1
ATOM 1479 C CA . PRO A 1 186 ? -7.045 8.823 -19.172 1.00 38.56 186 PRO A CA 1
ATOM 1480 C C . PRO A 1 186 ? -8.094 9.686 -19.874 1.00 38.56 186 PRO A C 1
ATOM 1482 O O . PRO A 1 186 ? -7.994 10.914 -19.870 1.00 38.56 186 PRO A O 1
ATOM 1485 N N . LYS A 1 187 ? -9.150 9.089 -20.436 1.00 33.97 187 LYS A N 1
ATOM 1486 C CA . LYS A 1 187 ? -10.406 9.826 -20.658 1.00 33.97 187 LYS A CA 1
ATOM 1487 C C . LYS A 1 187 ? -11.075 10.079 -19.298 1.00 33.97 187 LYS A C 1
ATOM 1489 O O . LYS A 1 187 ? -12.247 9.787 -19.114 1.00 33.97 187 LYS A O 1
ATOM 1494 N N . LEU A 1 188 ? -10.342 10.622 -18.332 1.00 32.44 188 LEU A N 1
ATOM 1495 C CA . LEU A 1 188 ? -10.939 11.253 -17.172 1.00 32.44 188 LEU A CA 1
ATOM 1496 C C . LEU A 1 188 ? -11.311 12.664 -17.619 1.00 32.44 188 LEU A C 1
ATOM 1498 O O . LEU A 1 188 ? -10.567 13.624 -17.439 1.00 32.44 188 LEU A O 1
ATOM 1502 N N . ARG A 1 189 ? -12.501 12.792 -18.219 1.00 28.05 189 ARG A N 1
ATOM 1503 C CA . ARG A 1 189 ? -13.278 14.022 -18.049 1.00 28.05 189 ARG A CA 1
ATOM 1504 C C . ARG A 1 189 ? -13.649 14.080 -16.566 1.00 28.05 189 ARG A C 1
ATOM 1506 O O . ARG A 1 189 ? -14.767 13.752 -16.191 1.00 28.05 189 ARG A O 1
ATOM 1513 N N . PHE A 1 190 ? -12.710 14.492 -15.718 1.00 28.05 190 PHE A N 1
ATOM 1514 C CA . PHE A 1 190 ? -13.098 15.128 -14.472 1.00 28.05 190 PHE A CA 1
ATOM 1515 C C . PHE A 1 190 ? -13.742 16.450 -14.875 1.00 28.05 190 PHE A C 1
ATOM 1517 O O . PHE A 1 190 ? -13.083 17.387 -15.327 1.00 28.05 190 PHE A O 1
ATOM 1524 N N . SER A 1 191 ? -15.070 16.471 -14.820 1.00 27.31 191 SER A N 1
ATOM 1525 C CA . SER A 1 191 ? -15.847 17.698 -14.874 1.00 27.31 191 SER A CA 1
ATOM 1526 C C . SER A 1 191 ? -15.270 18.661 -13.836 1.00 27.31 191 SER A C 1
ATOM 1528 O O . SER A 1 191 ? -15.352 18.405 -12.638 1.00 27.31 191 SER A O 1
ATOM 1530 N N . LYS A 1 192 ? -14.684 19.773 -14.294 1.00 28.77 192 LYS A N 1
ATOM 1531 C CA . LYS A 1 192 ? -14.229 20.906 -13.470 1.00 28.77 192 LYS A CA 1
ATOM 1532 C C . LYS A 1 192 ? -15.405 21.657 -12.807 1.00 28.77 192 LYS A C 1
ATOM 1534 O O . LYS A 1 192 ? -15.399 22.881 -12.766 1.00 28.77 192 LYS A O 1
ATOM 1539 N N . LYS A 1 193 ? -16.450 20.962 -12.341 1.00 27.33 193 LYS A N 1
ATOM 1540 C CA . LYS A 1 193 ? -17.622 21.589 -11.703 1.00 27.33 193 LYS A CA 1
ATOM 1541 C C . LYS A 1 193 ? -17.850 21.235 -10.240 1.00 27.33 193 LYS A C 1
ATOM 1543 O O . LYS A 1 193 ? -18.748 21.812 -9.646 1.00 27.33 193 LYS A O 1
ATOM 1548 N N . HIS A 1 194 ? -16.993 20.429 -9.622 1.00 28.58 194 HIS A N 1
ATOM 1549 C CA . HIS A 1 194 ? -16.925 20.385 -8.165 1.00 28.58 194 HIS A CA 1
ATOM 1550 C C . HIS A 1 194 ? -15.475 20.553 -7.739 1.00 28.58 194 HIS A C 1
ATOM 1552 O O . HIS A 1 194 ? -14.620 19.721 -8.032 1.00 28.58 194 HIS A O 1
ATOM 1558 N N . SER A 1 195 ? -15.201 21.673 -7.081 1.00 28.72 195 SER A N 1
ATOM 1559 C CA . SER A 1 195 ? -14.015 21.926 -6.273 1.00 28.72 195 SER A CA 1
ATOM 1560 C C . SER A 1 195 ? -13.980 20.940 -5.097 1.00 28.72 195 SER A C 1
ATOM 1562 O O . SER A 1 195 ? -14.233 21.306 -3.956 1.00 28.72 195 SER A O 1
ATOM 1564 N N . GLY A 1 196 ? -13.737 19.665 -5.391 1.00 24.94 196 GLY A N 1
ATOM 1565 C CA . GLY A 1 196 ? -13.397 18.626 -4.429 1.00 24.94 196 GLY A CA 1
ATOM 1566 C C . GLY A 1 196 ? -11.885 18.554 -4.359 1.00 24.94 196 GLY A C 1
ATOM 1567 O O . GLY A 1 196 ? -11.242 17.856 -5.137 1.00 24.94 196 GLY A O 1
ATOM 1568 N N . LEU A 1 197 ? -11.330 19.388 -3.494 1.00 24.05 197 LEU A N 1
ATOM 1569 C CA . LEU A 1 197 ? -9.921 19.450 -3.163 1.00 24.05 197 LEU A CA 1
ATOM 1570 C C . LEU A 1 197 ? -9.474 18.044 -2.714 1.00 24.05 197 LEU A C 1
ATOM 1572 O O . LEU A 1 197 ? -10.000 17.519 -1.735 1.00 24.05 197 LEU A O 1
ATOM 1576 N N . TRP A 1 198 ? -8.527 17.424 -3.426 1.00 24.88 198 TRP A N 1
ATOM 1577 C CA . TRP A 1 198 ? -7.769 16.284 -2.901 1.00 24.88 198 TRP A CA 1
ATOM 1578 C C . TRP A 1 198 ? -6.896 16.815 -1.759 1.00 24.88 198 TRP A C 1
ATOM 1580 O O . TRP A 1 198 ? -5.723 17.133 -1.934 1.00 24.88 198 TRP A O 1
ATOM 1590 N N . ILE A 1 199 ? -7.508 17.023 -0.593 1.00 25.78 199 ILE A N 1
ATOM 1591 C CA . ILE A 1 199 ? -6.793 17.316 0.640 1.00 25.78 199 ILE A CA 1
ATOM 1592 C C . ILE A 1 199 ? -6.488 15.969 1.262 1.00 25.78 199 ILE A C 1
ATOM 1594 O O . ILE A 1 199 ? -7.360 15.326 1.832 1.00 25.78 199 ILE A O 1
ATOM 1598 N N . CYS A 1 200 ? -5.224 15.570 1.205 1.00 24.22 200 CYS A N 1
ATOM 1599 C CA . CYS A 1 200 ? -4.637 14.842 2.315 1.00 24.22 200 CYS A CA 1
ATOM 1600 C C . CYS A 1 200 ? -4.819 15.733 3.565 1.00 24.22 200 CYS A C 1
ATOM 1602 O O . CYS A 1 200 ? -4.146 16.767 3.624 1.00 24.22 200 CYS A O 1
ATOM 1604 N N . PRO A 1 201 ? -5.696 15.425 4.546 1.00 25.08 201 PRO A N 1
ATOM 1605 C CA . PRO A 1 201 ? -5.823 16.269 5.732 1.00 25.08 201 PRO A CA 1
ATOM 1606 C C . PRO A 1 201 ? -4.475 16.308 6.455 1.00 25.08 201 PRO A C 1
ATOM 1608 O O . PRO A 1 201 ? -3.933 15.268 6.838 1.00 25.08 201 PRO A O 1
ATOM 1611 N N . ARG A 1 202 ? -3.900 17.510 6.564 1.00 27.91 202 ARG A N 1
ATOM 1612 C CA . ARG A 1 202 ? -2.736 17.790 7.407 1.00 27.91 202 ARG A CA 1
ATOM 1613 C C . ARG A 1 202 ? -3.187 17.585 8.855 1.00 27.91 202 ARG A C 1
ATOM 1615 O O . ARG A 1 202 ? -3.997 18.362 9.346 1.00 27.91 202 ARG A O 1
ATOM 1622 N N . GLY A 1 203 ? -2.711 16.530 9.508 1.00 27.64 203 GLY A N 1
ATOM 1623 C CA . GLY A 1 203 ? -3.031 16.209 10.899 1.00 27.64 203 GLY A CA 1
ATOM 1624 C C . GLY A 1 203 ? -2.244 14.981 11.382 1.00 27.64 203 GLY A C 1
ATOM 1625 O O . GLY A 1 203 ? -1.940 14.118 10.557 1.00 27.64 203 GLY A O 1
ATOM 1626 N N . PRO A 1 204 ? -1.873 14.903 12.675 1.00 25.77 204 PRO A N 1
ATOM 1627 C CA . PRO A 1 204 ? -0.790 14.042 13.165 1.00 25.77 204 PRO A CA 1
ATOM 1628 C C . PRO A 1 204 ? -1.165 12.572 13.422 1.00 25.77 204 PRO A C 1
ATOM 1630 O O . PRO A 1 204 ? -0.343 11.830 13.948 1.00 25.77 204 PRO A O 1
ATOM 1633 N N . VAL A 1 205 ? -2.362 12.114 13.050 1.00 27.66 205 VAL A N 1
ATOM 1634 C CA . VAL A 1 205 ? -2.795 10.733 13.317 1.00 27.66 205 VAL A CA 1
ATOM 1635 C C . VAL A 1 205 ? -3.245 10.090 12.014 1.00 27.66 205 VAL A C 1
ATOM 1637 O O . VAL A 1 205 ? -4.311 10.399 11.488 1.00 27.66 205 VAL A O 1
ATOM 1640 N N . ARG A 1 206 ? -2.413 9.211 11.455 1.00 33.66 206 ARG A N 1
ATOM 1641 C CA . ARG A 1 206 ? -2.760 8.406 10.280 1.00 33.66 206 ARG A CA 1
ATOM 1642 C C . ARG A 1 206 ? -2.330 6.974 10.528 1.00 33.66 206 ARG A C 1
ATOM 1644 O O . ARG A 1 206 ? -1.170 6.654 10.342 1.00 33.66 206 ARG A O 1
ATOM 1651 N N . MET A 1 207 ? -3.256 6.136 10.985 1.00 28.09 207 MET A N 1
ATOM 1652 C CA . MET A 1 207 ? -3.053 4.691 11.063 1.00 28.09 207 MET A CA 1
ATOM 1653 C C . MET A 1 207 ? -3.239 4.037 9.693 1.00 28.09 207 MET A C 1
ATOM 1655 O O . MET A 1 207 ? -4.090 4.437 8.899 1.00 28.09 207 MET A O 1
ATOM 1659 N N . ALA A 1 208 ? -2.457 2.986 9.452 1.00 26.86 208 ALA A N 1
ATOM 1660 C CA . ALA A 1 208 ? -2.539 2.133 8.283 1.00 26.86 208 ALA A CA 1
ATOM 1661 C C . ALA A 1 208 ? -3.751 1.215 8.466 1.00 26.86 208 ALA A C 1
ATOM 1663 O O . ALA A 1 208 ? -3.638 0.130 9.028 1.00 26.86 208 ALA A O 1
ATOM 1664 N N . CYS A 1 209 ? -4.931 1.661 8.039 1.00 25.25 209 CYS A N 1
ATOM 1665 C CA . CYS A 1 209 ? -6.083 0.776 7.929 1.00 25.25 209 CYS A CA 1
ATOM 1666 C C . CYS A 1 209 ? -5.939 -0.012 6.624 1.00 25.25 209 CYS A C 1
ATOM 1668 O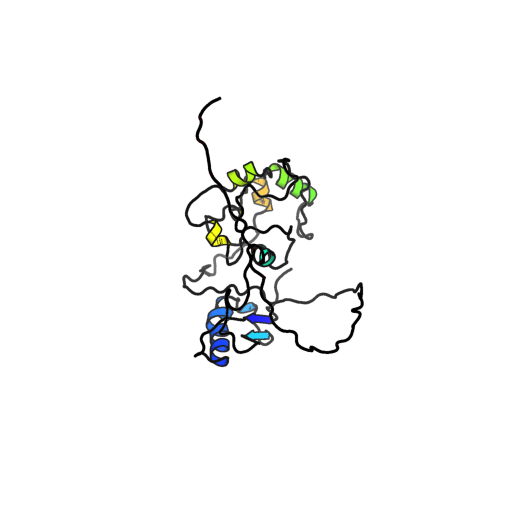 O . CYS A 1 209 ? -6.356 0.436 5.556 1.00 25.25 209 CYS A O 1
ATOM 1670 N N . GLN A 1 210 ? -5.267 -1.155 6.706 1.00 28.25 210 GLN A N 1
ATOM 1671 C CA . GLN A 1 210 ? -5.030 -2.021 5.565 1.00 28.25 210 GLN A CA 1
ATOM 1672 C C . GLN A 1 210 ? -6.213 -2.972 5.372 1.00 28.25 210 GLN A C 1
ATOM 1674 O O . GLN A 1 210 ? -6.420 -3.896 6.146 1.00 28.25 210 GLN A O 1
ATOM 1679 N N . GLU A 1 211 ? -6.990 -2.661 4.338 1.00 30.50 211 GLU A N 1
ATOM 1680 C CA . GLU A 1 211 ? -7.886 -3.529 3.570 1.00 30.50 211 GLU A CA 1
ATOM 1681 C C . GLU A 1 211 ? -8.919 -4.389 4.322 1.00 30.50 211 GLU A C 1
ATOM 1683 O O . GLU A 1 211 ? -8.690 -5.498 4.802 1.00 30.50 211 GLU A O 1
ATOM 1688 N N . ALA A 1 212 ? -10.149 -3.881 4.250 1.00 25.39 212 ALA A N 1
ATOM 1689 C CA . ALA A 1 212 ? -11.384 -4.643 4.221 1.00 25.39 212 ALA A CA 1
ATOM 1690 C C . ALA A 1 212 ? -11.313 -5.820 3.227 1.00 25.39 212 ALA A C 1
ATOM 1692 O O . ALA A 1 212 ? -11.236 -5.621 2.013 1.00 25.39 212 ALA A O 1
ATOM 1693 N N . TRP A 1 213 ? -11.399 -7.050 3.735 1.00 24.73 213 TRP A N 1
ATOM 1694 C CA . TRP A 1 213 ? -11.537 -8.260 2.925 1.00 24.73 213 TRP A CA 1
ATOM 1695 C C . TRP A 1 213 ? -12.846 -8.231 2.117 1.00 24.73 213 TRP A C 1
ATOM 1697 O O . TRP A 1 213 ? -13.939 -8.308 2.678 1.00 24.73 213 TRP A O 1
ATOM 1707 N N . ALA A 1 214 ? -12.742 -8.181 0.788 1.00 26.47 214 ALA A N 1
ATOM 1708 C CA . ALA A 1 214 ? -13.835 -8.496 -0.131 1.00 26.47 214 ALA A CA 1
ATOM 1709 C C . ALA A 1 214 ? -13.668 -9.942 -0.628 1.00 26.47 214 ALA A C 1
ATOM 1711 O O . ALA A 1 214 ? -13.126 -10.198 -1.701 1.00 26.47 214 ALA A O 1
ATOM 1712 N N . GLY A 1 215 ? -14.089 -10.907 0.190 1.00 24.58 215 GLY A N 1
ATOM 1713 C CA . GLY A 1 215 ? -14.120 -12.315 -0.193 1.00 24.58 215 GLY A CA 1
ATOM 1714 C C . GLY A 1 215 ? -15.383 -12.647 -0.985 1.00 24.58 215 GLY A C 1
ATOM 1715 O O . GLY A 1 215 ? -16.465 -12.718 -0.412 1.00 24.58 215 GLY A O 1
ATOM 1716 N N . SER A 1 216 ? -15.251 -12.914 -2.285 1.00 29.20 216 SER A N 1
ATOM 1717 C CA . SER A 1 216 ? -16.258 -13.677 -3.035 1.00 29.20 216 SER A CA 1
ATOM 1718 C C . SER A 1 216 ? -15.638 -14.341 -4.269 1.00 29.20 216 SER A C 1
ATOM 1720 O O . SER A 1 216 ? -15.458 -13.703 -5.305 1.00 29.20 216 SER A O 1
ATOM 1722 N N . GLY A 1 217 ? -15.320 -15.636 -4.151 1.00 25.97 217 GLY A N 1
ATOM 1723 C CA . GLY A 1 217 ? -14.921 -16.522 -5.252 1.00 25.97 217 GLY A CA 1
ATOM 1724 C C . GLY A 1 217 ? -14.669 -17.964 -4.767 1.00 25.97 217 GLY A C 1
ATOM 1725 O O . GLY A 1 217 ? -14.122 -18.133 -3.680 1.00 25.97 217 GLY A O 1
ATOM 1726 N N . PRO A 1 218 ? -15.090 -19.011 -5.508 1.00 29.34 218 PRO A N 1
ATOM 1727 C CA . PRO A 1 218 ? -15.163 -20.380 -4.997 1.00 29.34 218 PRO A CA 1
ATOM 1728 C C . PRO A 1 218 ? -13.796 -21.077 -4.984 1.00 29.34 218 PRO A C 1
ATOM 1730 O O . PRO A 1 218 ? -13.113 -21.154 -6.005 1.00 29.34 218 PRO A O 1
ATOM 1733 N N . VAL A 1 219 ? -13.436 -21.657 -3.838 1.00 31.00 219 VAL A N 1
ATOM 1734 C CA . VAL A 1 219 ? -12.278 -22.548 -3.690 1.00 31.00 219 VAL A CA 1
ATOM 1735 C C . VAL A 1 219 ? -12.636 -23.909 -4.296 1.00 31.00 219 VAL A C 1
ATOM 1737 O O . VAL A 1 219 ? -13.466 -24.636 -3.755 1.00 31.00 219 VAL A O 1
ATOM 1740 N N . ARG A 1 220 ? -12.026 -24.261 -5.435 1.00 27.75 220 ARG A N 1
ATOM 1741 C CA . ARG A 1 220 ? -11.989 -25.652 -5.917 1.00 27.75 220 ARG A CA 1
ATOM 1742 C C . ARG A 1 220 ? -10.825 -26.363 -5.236 1.00 27.75 220 ARG A C 1
ATOM 1744 O O . ARG A 1 220 ? -9.716 -25.840 -5.203 1.00 27.75 220 ARG A O 1
ATOM 1751 N N . GLY A 1 221 ? -11.136 -27.515 -4.650 1.00 25.41 221 GLY A N 1
ATOM 1752 C CA . GLY A 1 221 ? -10.278 -28.234 -3.720 1.00 25.41 221 GLY A CA 1
ATOM 1753 C C . GLY A 1 221 ? -9.037 -28.897 -4.313 1.00 25.41 221 GLY A C 1
ATOM 1754 O O . GLY A 1 221 ? -8.905 -29.094 -5.519 1.00 25.41 221 GLY A O 1
ATOM 1755 N N . GLY A 1 222 ? -8.165 -29.296 -3.392 1.00 23.56 222 GLY A N 1
ATOM 1756 C CA . GLY A 1 222 ? -7.052 -30.201 -3.627 1.00 23.56 222 GLY A CA 1
ATOM 1757 C C . GLY A 1 222 ? -6.213 -30.381 -2.362 1.00 23.56 222 GLY A C 1
ATOM 1758 O O . GLY A 1 222 ? -5.576 -29.435 -1.918 1.00 23.56 222 GLY A O 1
ATOM 1759 N N . GLY A 1 223 ? -6.204 -31.603 -1.816 1.00 24.33 223 GLY A N 1
ATOM 1760 C CA . GLY A 1 223 ? -5.108 -32.126 -0.989 1.00 24.33 223 GLY A CA 1
ATOM 1761 C C . GLY A 1 223 ? -5.253 -32.004 0.529 1.00 24.33 223 GLY A C 1
ATOM 1762 O O . GLY A 1 223 ? -4.669 -31.123 1.148 1.00 24.33 223 GLY A O 1
ATOM 1763 N N . VAL A 1 224 ? -5.958 -32.960 1.138 1.00 26.94 224 VAL A N 1
ATOM 1764 C CA . VAL A 1 224 ? -5.875 -33.265 2.574 1.00 26.94 224 VAL A CA 1
ATOM 1765 C C . VAL A 1 224 ? -4.520 -33.924 2.851 1.00 26.94 224 VAL A C 1
ATOM 1767 O O . VAL A 1 224 ? -4.260 -35.012 2.343 1.00 26.94 224 VAL A O 1
ATOM 1770 N N . ALA A 1 225 ? -3.670 -33.297 3.666 1.00 27.62 225 ALA A N 1
ATOM 1771 C CA . ALA A 1 225 ? -2.525 -33.959 4.288 1.00 27.62 225 ALA A CA 1
ATOM 1772 C C . ALA A 1 225 ? -2.840 -34.188 5.773 1.00 27.62 225 ALA A C 1
ATOM 1774 O O . ALA A 1 225 ? -3.016 -33.248 6.548 1.00 27.62 225 ALA A O 1
ATOM 1775 N N . ASN A 1 226 ? -2.977 -35.465 6.123 1.00 26.67 226 ASN A N 1
ATOM 1776 C CA . ASN A 1 226 ? -3.324 -35.985 7.441 1.00 26.67 226 ASN A CA 1
ATOM 1777 C C . ASN A 1 226 ? -2.330 -35.529 8.525 1.00 26.67 226 ASN A C 1
ATOM 1779 O O . ASN A 1 226 ? -1.134 -35.801 8.432 1.00 26.67 226 ASN A O 1
ATOM 1783 N N . GLN A 1 227 ? -2.842 -34.922 9.599 1.00 25.27 227 GLN A N 1
ATOM 1784 C CA . GLN A 1 227 ? -2.150 -34.843 10.886 1.00 25.27 227 GLN A CA 1
ATOM 1785 C C . GLN A 1 227 ? -2.238 -36.207 11.577 1.00 25.27 227 GLN A C 1
ATOM 1787 O O . GLN A 1 227 ? -3.321 -36.634 11.977 1.00 25.27 227 GLN A O 1
ATOM 1792 N N . VAL A 1 228 ? -1.100 -36.873 11.770 1.00 27.62 228 VAL A N 1
ATOM 1793 C CA . VAL A 1 228 ? -1.001 -37.995 12.709 1.00 27.62 228 VAL A CA 1
ATOM 1794 C C . VAL A 1 228 ? -0.792 -37.422 14.109 1.00 27.62 228 VAL A C 1
ATOM 1796 O O . VAL A 1 228 ? 0.204 -36.757 14.387 1.00 27.62 228 VAL A O 1
ATOM 1799 N N . ARG A 1 229 ? -1.776 -37.660 14.981 1.00 24.00 229 ARG A N 1
ATOM 1800 C CA . ARG A 1 229 ? -1.727 -37.382 16.418 1.00 24.00 229 ARG A CA 1
ATOM 1801 C C . ARG A 1 229 ? -0.988 -38.515 17.138 1.00 24.00 229 ARG A C 1
ATOM 1803 O O . ARG A 1 229 ? -1.437 -39.653 17.093 1.00 24.00 229 ARG A O 1
ATOM 1810 N N . HIS A 1 230 ? 0.041 -38.173 17.903 1.00 27.61 230 HIS A N 1
ATOM 1811 C CA . HIS A 1 230 ? 0.480 -38.909 19.095 1.00 27.61 230 HIS A CA 1
ATOM 1812 C C . HIS A 1 230 ? 0.610 -37.827 20.184 1.00 27.61 230 HIS A C 1
ATOM 1814 O O . HIS A 1 230 ? 1.288 -36.832 19.967 1.00 27.61 230 HIS A O 1
ATOM 1820 N N . GLY A 1 231 ? -0.173 -37.796 21.263 1.00 25.75 231 GLY A N 1
ATOM 1821 C CA . GLY A 1 231 ? -0.345 -38.845 22.266 1.00 25.75 231 GLY A CA 1
ATOM 1822 C C . GLY A 1 231 ? 0.562 -38.485 23.448 1.00 25.75 231 GLY A C 1
ATOM 1823 O O . GLY A 1 231 ? 1.715 -38.893 23.463 1.00 25.75 231 GLY A O 1
ATOM 1824 N N . GLY A 1 232 ? 0.088 -37.635 24.367 1.00 23.23 232 GLY A N 1
ATOM 1825 C CA . GLY A 1 232 ? 0.870 -37.152 25.513 1.00 23.23 232 GLY A CA 1
ATOM 1826 C C . GLY A 1 232 ? 0.834 -38.096 26.718 1.00 23.23 232 GLY A C 1
ATOM 1827 O O . GLY A 1 232 ? -0.188 -38.734 26.948 1.00 23.23 232 GLY A O 1
ATOM 1828 N N . VAL A 1 233 ? 1.925 -38.122 27.496 1.00 28.03 233 VAL A N 1
ATOM 1829 C CA . VAL A 1 233 ? 2.068 -38.676 28.865 1.00 28.03 233 VAL A CA 1
ATOM 1830 C C . VAL A 1 233 ? 3.147 -37.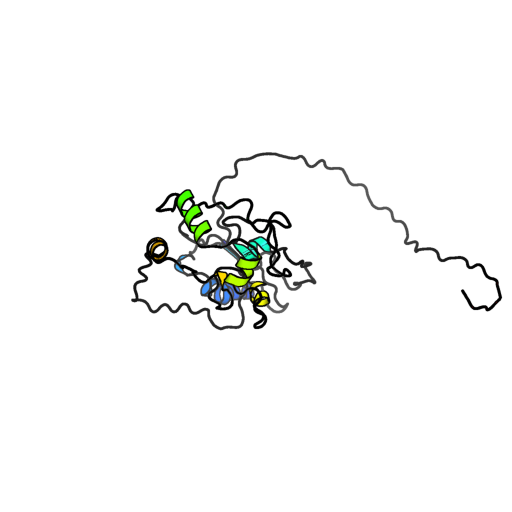822 29.600 1.00 28.03 233 VAL A C 1
ATOM 1832 O O . VAL A 1 233 ? 4.008 -37.264 28.917 1.00 28.03 233 VAL A O 1
ATOM 1835 N N . PRO A 1 234 ? 3.063 -37.586 30.932 1.00 30.66 234 PRO A N 1
ATOM 1836 C CA . PRO A 1 234 ? 3.384 -36.293 31.559 1.00 30.66 234 PRO A CA 1
ATOM 1837 C C . PRO A 1 234 ? 4.808 -36.133 32.129 1.00 30.66 234 PRO A C 1
ATOM 1839 O O . PRO A 1 234 ? 5.566 -37.086 32.273 1.00 30.66 234 PRO A O 1
ATOM 1842 N N . ARG A 1 235 ? 5.128 -34.878 32.495 1.00 28.16 235 ARG A N 1
ATOM 1843 C CA . ARG A 1 235 ? 6.360 -34.422 33.163 1.00 28.16 235 ARG A CA 1
ATOM 1844 C C . ARG A 1 235 ? 6.561 -35.079 34.538 1.00 28.16 235 ARG A C 1
ATOM 1846 O O . ARG A 1 235 ? 5.719 -34.921 35.417 1.00 28.16 235 ARG A O 1
ATOM 1853 N N . SER A 1 236 ? 7.740 -35.657 34.753 1.00 29.39 236 SER A N 1
ATOM 1854 C CA . SER A 1 236 ? 8.367 -35.838 36.069 1.00 29.39 236 SER A CA 1
ATOM 1855 C C . SER A 1 236 ? 9.707 -35.097 36.072 1.00 29.39 236 SER A C 1
ATOM 1857 O O . SER A 1 236 ? 10.444 -35.162 35.089 1.00 29.39 236 SER A O 1
ATOM 1859 N N . GLY A 1 237 ? 9.961 -34.328 37.131 1.00 29.39 237 GLY A N 1
ATOM 1860 C CA . GLY A 1 237 ? 11.045 -33.353 37.217 1.00 29.39 237 GLY A CA 1
ATOM 1861 C C . GLY A 1 237 ? 12.451 -33.946 37.207 1.00 29.39 237 GLY A C 1
ATOM 1862 O O . GLY A 1 237 ? 12.663 -35.077 37.630 1.00 29.39 237 GLY A O 1
ATOM 1863 N N . LEU A 1 238 ? 13.400 -33.129 36.757 1.00 31.67 238 LEU A N 1
ATOM 1864 C CA . LEU A 1 238 ? 14.832 -33.309 36.946 1.00 31.67 238 LEU A CA 1
ATOM 1865 C C . LEU A 1 238 ? 15.463 -31.922 37.081 1.00 31.67 238 LEU A C 1
ATOM 1867 O O . LEU A 1 238 ? 15.049 -30.972 36.415 1.00 31.67 238 LEU A O 1
ATOM 1871 N N . GLN A 1 239 ? 16.357 -31.843 38.058 1.00 31.62 239 GLN A N 1
ATOM 1872 C CA . GLN A 1 239 ? 16.988 -30.658 38.618 1.00 31.62 239 GLN A CA 1
ATOM 1873 C C . GLN A 1 239 ? 18.006 -30.032 37.657 1.00 31.62 239 GLN A C 1
ATOM 1875 O O . GLN A 1 239 ? 18.469 -30.658 36.707 1.00 31.62 239 GLN A O 1
ATOM 1880 N N . ASP A 1 240 ? 18.274 -28.761 37.928 1.00 31.98 240 ASP A N 1
ATOM 1881 C CA . ASP A 1 240 ? 19.117 -27.832 37.188 1.00 31.98 240 ASP A CA 1
ATOM 1882 C C . ASP A 1 240 ? 20.582 -28.037 37.618 1.00 31.98 240 ASP A C 1
ATOM 1884 O O . ASP A 1 240 ? 20.961 -27.624 38.713 1.00 31.98 240 ASP A O 1
ATOM 1888 N N . ASP A 1 241 ? 21.392 -28.706 36.792 1.00 32.09 241 ASP A N 1
ATOM 1889 C CA . ASP A 1 241 ? 22.830 -28.889 37.030 1.00 32.09 241 ASP A CA 1
ATOM 1890 C C . ASP A 1 241 ? 23.632 -28.056 36.016 1.00 32.09 241 ASP A C 1
ATOM 1892 O O . ASP A 1 241 ? 23.676 -28.345 34.817 1.00 32.09 241 ASP A O 1
ATOM 1896 N N . GLY A 1 242 ? 24.243 -26.978 36.518 1.00 35.78 242 GLY A N 1
ATOM 1897 C CA . GLY A 1 242 ? 25.101 -26.060 35.767 1.00 35.78 242 GLY A CA 1
ATOM 1898 C C . GLY A 1 242 ? 26.447 -26.665 35.321 1.00 35.78 242 GLY A C 1
ATOM 1899 O O . GLY A 1 242 ? 26.804 -27.780 35.703 1.00 35.78 242 GLY A O 1
ATOM 1900 N N . PRO A 1 243 ? 27.222 -25.936 34.494 1.00 36.00 243 PRO A N 1
ATOM 1901 C CA . PRO A 1 243 ? 28.430 -26.461 33.859 1.00 36.00 243 PRO A CA 1
ATOM 1902 C C . PRO A 1 243 ? 29.612 -26.576 34.845 1.00 36.00 243 PRO A C 1
ATOM 1904 O O . PRO A 1 243 ? 29.813 -25.665 35.651 1.00 36.00 243 PRO A O 1
ATOM 1907 N N . PRO A 1 244 ? 30.438 -27.640 34.775 1.00 37.56 244 PRO A N 1
ATOM 1908 C CA . PRO A 1 244 ? 31.582 -27.800 35.668 1.00 37.56 244 PRO A CA 1
ATOM 1909 C C . PRO A 1 244 ? 32.827 -27.033 35.188 1.00 37.56 244 PRO A C 1
ATOM 1911 O O . PRO A 1 244 ? 33.221 -27.104 34.022 1.00 37.56 244 PRO A O 1
ATOM 1914 N N . ASP A 1 245 ? 33.465 -26.340 36.134 1.00 34.66 245 ASP A N 1
ATOM 1915 C CA . ASP A 1 245 ? 34.760 -25.666 36.007 1.00 34.66 245 ASP A CA 1
ATOM 1916 C C . ASP A 1 245 ? 35.970 -26.631 36.136 1.00 34.66 245 ASP A C 1
ATOM 1918 O O . ASP A 1 245 ? 35.879 -27.738 36.663 1.00 34.66 245 ASP A O 1
ATOM 1922 N N . ARG A 1 246 ? 37.110 -26.162 35.608 1.00 32.50 246 ARG A N 1
ATOM 1923 C CA . ARG A 1 246 ? 38.390 -26.825 35.235 1.00 32.50 246 ARG A CA 1
ATOM 1924 C C . ARG A 1 246 ? 39.179 -27.535 36.360 1.00 32.50 246 ARG A C 1
ATOM 1926 O O . ARG A 1 246 ? 38.948 -27.281 37.537 1.00 32.50 246 ARG A O 1
ATOM 1933 N N . PRO A 1 247 ? 40.320 -28.169 36.001 1.00 35.22 247 PRO A N 1
ATOM 1934 C CA . PRO A 1 247 ? 41.527 -28.057 36.820 1.00 35.22 247 PRO A CA 1
ATOM 1935 C C . PRO A 1 247 ? 42.737 -27.466 36.073 1.00 35.22 247 PRO A C 1
ATOM 1937 O O . PRO A 1 247 ? 42.945 -27.665 34.877 1.00 35.22 247 PRO A O 1
ATOM 1940 N N . ALA A 1 248 ? 43.538 -26.717 36.832 1.00 31.66 248 ALA A N 1
ATOM 1941 C CA . ALA A 1 248 ? 44.779 -26.063 36.440 1.00 31.66 248 ALA A CA 1
ATOM 1942 C C . ALA A 1 248 ? 45.995 -27.002 36.542 1.00 31.66 248 ALA A C 1
ATOM 1944 O O . ALA A 1 248 ? 46.100 -27.789 37.481 1.00 31.66 248 ALA A O 1
ATOM 1945 N N . THR A 1 249 ? 46.972 -26.837 35.647 1.00 34.00 249 THR A N 1
ATOM 1946 C CA . THR A 1 249 ? 48.332 -27.383 35.792 1.00 34.00 249 THR A CA 1
ATOM 1947 C C . THR A 1 249 ? 49.358 -26.263 35.633 1.00 34.00 249 THR A C 1
ATOM 1949 O O . THR A 1 249 ? 49.261 -25.450 34.717 1.00 34.00 249 THR A O 1
ATOM 1952 N N . ALA A 1 250 ? 50.326 -26.214 36.550 1.00 33.06 250 ALA A N 1
ATOM 1953 C CA . ALA A 1 250 ? 51.331 -25.165 36.693 1.00 33.06 250 ALA A CA 1
ATOM 1954 C C . ALA A 1 250 ? 52.760 -25.662 36.386 1.00 33.06 250 ALA A C 1
ATOM 1956 O O . ALA A 1 250 ? 53.041 -26.848 36.553 1.00 33.06 250 ALA A O 1
ATOM 1957 N N . ARG A 1 251 ? 53.653 -24.680 36.141 1.00 31.59 251 ARG A N 1
ATOM 1958 C CA . ARG A 1 251 ? 55.143 -24.688 36.073 1.00 31.59 251 ARG A CA 1
ATOM 1959 C C . ARG A 1 251 ? 55.748 -25.003 34.686 1.00 31.59 251 ARG A C 1
ATOM 1961 O O . ARG A 1 251 ? 55.356 -25.974 34.068 1.00 31.59 251 ARG A O 1
ATOM 1968 N N . GLY A 1 252 ? 56.726 -24.254 34.159 1.00 27.88 252 GLY A N 1
ATOM 1969 C CA . GLY A 1 252 ? 57.459 -23.101 34.696 1.00 27.88 252 GLY A CA 1
ATOM 1970 C C . GLY A 1 252 ? 58.474 -22.487 33.704 1.00 27.88 252 GLY A C 1
ATOM 1971 O O . GLY A 1 252 ? 58.780 -23.075 32.677 1.00 27.88 252 GLY A O 1
ATOM 1972 N N . SER A 1 253 ? 58.941 -21.284 34.068 1.00 31.53 253 SER A N 1
ATOM 1973 C CA . SER A 1 253 ? 60.258 -20.642 33.845 1.00 31.53 253 SER A CA 1
ATOM 1974 C C . SER A 1 253 ? 61.032 -20.781 32.518 1.00 31.53 253 SER A C 1
ATOM 1976 O O . SER A 1 253 ? 61.577 -21.842 32.231 1.00 31.53 253 SER A O 1
ATOM 1978 N N . GLY A 1 254 ? 61.332 -19.622 31.909 1.00 28.81 254 GLY A N 1
ATOM 1979 C CA . GLY A 1 254 ? 62.695 -19.285 31.465 1.00 28.81 254 GLY A CA 1
ATOM 1980 C C . GLY A 1 254 ? 62.866 -18.833 30.010 1.00 28.81 254 GLY A C 1
ATOM 1981 O O . GLY A 1 254 ? 62.523 -19.566 29.096 1.00 28.81 254 GLY A O 1
ATOM 1982 N N . GLY A 1 255 ? 63.521 -17.679 29.823 1.00 28.59 255 GLY A N 1
ATOM 1983 C CA . GLY A 1 255 ? 64.453 -17.481 28.704 1.00 28.59 255 GLY A CA 1
ATOM 1984 C C . GLY A 1 255 ? 64.028 -16.547 27.569 1.00 28.59 255 GLY A C 1
ATOM 1985 O O . GLY A 1 255 ? 63.300 -16.928 26.666 1.00 28.59 255 GLY A O 1
ATOM 1986 N N . SER A 1 256 ? 64.589 -15.341 27.601 1.00 34.38 256 SER A N 1
ATOM 1987 C CA . SER A 1 256 ? 64.869 -14.426 26.486 1.00 34.38 256 SER A CA 1
ATOM 1988 C C . SER A 1 256 ? 65.553 -15.081 25.274 1.00 34.38 256 SER A C 1
ATOM 1990 O O . SER A 1 256 ? 66.470 -15.866 25.506 1.00 34.38 256 SER A O 1
ATOM 1992 N N . GLN A 1 257 ? 65.244 -14.650 24.038 1.00 35.94 257 GLN A N 1
ATOM 1993 C CA . GLN A 1 257 ? 66.217 -14.119 23.052 1.00 35.94 257 GLN A CA 1
ATOM 1994 C C . GLN A 1 257 ? 65.579 -13.744 21.695 1.00 35.94 257 GLN A C 1
ATOM 1996 O O . GLN A 1 257 ? 64.560 -14.297 21.291 1.00 35.94 257 GLN A O 1
ATOM 2001 N N . GLU A 1 258 ? 66.199 -12.741 21.069 1.00 35.31 258 GLU A N 1
ATOM 2002 C CA . GLU A 1 258 ? 65.992 -12.164 19.733 1.00 35.31 258 GLU A CA 1
ATOM 2003 C C . GLU A 1 258 ? 66.324 -13.105 18.556 1.00 35.31 258 GLU A C 1
ATOM 2005 O O . GLU A 1 258 ? 67.033 -14.090 18.735 1.00 35.31 258 GLU A O 1
ATOM 2010 N N . ALA A 1 259 ? 65.908 -12.639 17.365 1.00 34.09 259 ALA A N 1
ATOM 2011 C CA . ALA A 1 259 ? 66.485 -12.831 16.021 1.00 34.09 259 ALA A CA 1
ATOM 2012 C C . ALA A 1 259 ? 66.362 -14.214 15.349 1.00 34.09 259 ALA A C 1
ATOM 2014 O O . ALA A 1 259 ? 66.968 -15.190 15.776 1.00 34.09 259 ALA A O 1
ATOM 2015 N N . ASP A 1 260 ? 65.579 -14.289 14.266 1.00 40.53 260 ASP A N 1
ATOM 2016 C CA . ASP A 1 260 ? 66.029 -14.081 12.873 1.00 40.53 260 ASP A CA 1
ATOM 2017 C C . ASP A 1 260 ? 64.822 -13.797 11.952 1.00 40.53 260 ASP A C 1
ATOM 2019 O O . ASP A 1 260 ? 63.704 -14.270 12.272 1.00 40.53 260 ASP A O 1
#